Protein AF-A0A662PGG7-F1 (afdb_monomer_lite)

Foldseek 3Di:
DDDDDDDDDDDDDDDDDDDDDDDPPPPVVVVPPDDPDPDDPPPPDPDPPCPVVVVVVCVVVDVDPPDDDDDDDDDAAADQDFAALCQLVLLVLQLVVCVVVVPQEEEEEAFQLPSLVVNLVSNPNHAYEYEWEAFQDWDADAPVGIDGTQNNDPVSVVVSVVRHHYQYYHFLLCPPVVVPPDDDPSNVVCVVLCQVANFSSVQLRRLQSCVQVVVDPQQRWYKYFGGDPYHTFWIFTKRHDHSVCQPPPSHIDGPGTRYHHPGRPDGPDDPDDDPPD

Secondary structure (DSSP, 8-state):
----------------------SSSSSTTTSSSS--S--------S-TTSHHHHHHHHHHHTT-------------EEESS-SGGGHHHHHHHHHHHHHHHT--EEEEE-SSSHHHHHHHHHTTTSEEEEEEEPTT-EE-S-TT--EE-S---HHHHHHHHTTSEEEEE--TTTGGGTT--S--HHHHHHHHHHTT-HHHHHHHHHHHHHHHTTSS-TT-EEEEEE-SSSS--EEEEEE---GGGTTSTT--EEEEEEEEES-TT--S---------

Structure (mmCIF, N/CA/C/O backbone):
data_AF-A0A662PGG7-F1
#
_entry.id   AF-A0A662PGG7-F1
#
loop_
_atom_site.group_PDB
_atom_site.id
_atom_site.type_symbol
_atom_site.label_atom_id
_atom_site.label_alt_id
_atom_site.label_comp_id
_atom_site.label_asym_id
_atom_site.label_entity_id
_atom_site.label_seq_id
_atom_site.pdbx_PDB_ins_code
_atom_site.Cartn_x
_atom_site.Cartn_y
_atom_site.Cartn_z
_atom_site.occupancy
_atom_site.B_iso_or_equiv
_atom_site.auth_seq_id
_atom_site.auth_comp_id
_atom_site.auth_asym_id
_atom_site.auth_atom_id
_atom_site.pdbx_PDB_model_num
ATOM 1 N N . MET A 1 1 ? 11.312 -27.065 75.050 1.00 36.03 1 MET A N 1
ATOM 2 C CA . MET A 1 1 ? 11.110 -25.700 75.581 1.00 36.03 1 MET A CA 1
ATOM 3 C C . MET A 1 1 ? 9.884 -25.098 74.899 1.00 36.03 1 MET A C 1
ATOM 5 O O . MET A 1 1 ? 9.852 -25.142 73.680 1.00 36.03 1 MET A O 1
ATOM 9 N N . SER A 1 2 ? 8.884 -24.693 75.709 1.00 30.97 2 SER A N 1
ATOM 10 C CA . SER A 1 2 ? 7.732 -23.775 75.456 1.00 30.97 2 SER A CA 1
ATOM 11 C C . SER A 1 2 ? 7.083 -23.779 74.053 1.00 30.97 2 SER A C 1
ATOM 13 O O . SER A 1 2 ? 7.717 -23.350 73.102 1.00 30.97 2 SER A O 1
ATOM 15 N N . LYS A 1 3 ? 5.849 -24.242 73.782 1.00 24.52 3 LYS A N 1
ATOM 16 C CA . LYS A 1 3 ? 4.533 -24.178 74.469 1.00 24.52 3 LYS A CA 1
ATOM 17 C C . LYS A 1 3 ? 3.939 -22.751 74.577 1.00 24.52 3 LYS A C 1
ATOM 19 O O . LYS A 1 3 ? 4.585 -21.901 75.176 1.00 24.52 3 LYS A O 1
ATOM 24 N N . ILE A 1 4 ? 2.657 -22.635 74.156 1.00 25.64 4 ILE A N 1
ATOM 25 C CA . ILE A 1 4 ? 1.594 -21.674 74.587 1.00 25.64 4 ILE A CA 1
ATOM 26 C C . ILE A 1 4 ? 1.634 -20.309 73.861 1.00 25.64 4 ILE A C 1
ATOM 28 O O . ILE A 1 4 ? 2.712 -19.759 73.715 1.00 25.64 4 ILE A O 1
ATOM 32 N N . ALA A 1 5 ? 0.567 -19.632 73.405 1.00 27.91 5 ALA A N 1
ATOM 33 C CA . ALA A 1 5 ? -0.899 -19.767 73.217 1.00 27.91 5 ALA A CA 1
ATOM 34 C C . ALA A 1 5 ? -1.302 -18.533 72.347 1.00 27.91 5 ALA A C 1
ATOM 36 O O . ALA A 1 5 ? -0.539 -17.576 72.292 1.00 27.91 5 ALA A O 1
ATOM 37 N N . GLY A 1 6 ? -2.390 -18.438 71.575 1.00 24.31 6 GLY A N 1
ATOM 38 C CA . GLY A 1 6 ? -3.780 -18.835 71.801 1.00 24.31 6 GLY A CA 1
ATOM 39 C C . GLY A 1 6 ? -4.602 -17.622 72.273 1.00 24.31 6 GLY A C 1
ATOM 40 O O . GLY A 1 6 ? -4.310 -17.129 73.350 1.00 24.31 6 GLY A O 1
ATOM 41 N N . LEU A 1 7 ? -5.585 -17.165 71.472 1.00 27.11 7 LEU A N 1
ATOM 42 C CA . LEU A 1 7 ? -6.886 -16.536 71.833 1.00 27.11 7 LEU A CA 1
ATOM 43 C C . LEU A 1 7 ? -7.486 -15.866 70.560 1.00 27.11 7 LEU A C 1
ATOM 45 O O . LEU A 1 7 ? -6.860 -14.973 70.007 1.00 27.11 7 LEU A O 1
ATOM 49 N N . SER A 1 8 ? -8.544 -16.365 69.887 1.00 24.97 8 SER A N 1
ATOM 50 C CA . SER A 1 8 ? -9.987 -16.408 70.255 1.00 24.97 8 SER A CA 1
ATOM 51 C C . SER A 1 8 ? -10.552 -15.009 70.568 1.00 24.97 8 SER A C 1
ATOM 53 O O . SER A 1 8 ? -9.940 -14.299 71.345 1.00 24.97 8 SER A O 1
ATOM 55 N N . ALA A 1 9 ? -11.728 -14.541 70.137 1.00 27.27 9 ALA A N 1
ATOM 56 C CA . ALA A 1 9 ? -12.813 -15.021 69.283 1.00 27.27 9 ALA A CA 1
ATOM 57 C C . ALA A 1 9 ? -13.855 -13.873 69.160 1.00 27.27 9 ALA A C 1
ATOM 59 O O . ALA A 1 9 ? -13.964 -13.053 70.062 1.00 27.27 9 ALA A O 1
ATOM 60 N N . ARG A 1 10 ? -14.670 -13.904 68.093 1.00 25.44 10 ARG A N 1
ATOM 61 C CA . ARG A 1 10 ? -16.108 -13.529 68.020 1.00 25.44 10 ARG A CA 1
ATOM 62 C C . ARG A 1 10 ? -16.603 -12.144 68.491 1.00 25.44 10 ARG A C 1
ATOM 64 O O . ARG A 1 10 ? -16.701 -11.857 69.675 1.00 25.44 10 ARG A O 1
ATOM 71 N N . SER A 1 11 ? -17.195 -11.417 67.544 1.00 27.36 11 SER A N 1
ATOM 72 C CA . SER A 1 11 ? -18.588 -10.896 67.518 1.00 27.36 11 SER A CA 1
ATOM 73 C C . SER A 1 11 ? -18.696 -10.024 66.248 1.00 27.36 11 SER A C 1
ATOM 75 O O . SER A 1 11 ? -17.726 -9.390 65.869 1.00 27.36 11 SER A O 1
ATOM 77 N N . GLY A 1 12 ? -19.733 -10.000 65.416 1.00 24.11 12 GLY A N 1
ATOM 78 C CA . GLY A 1 12 ? -21.147 -10.240 65.642 1.00 24.11 12 GLY A CA 1
ATOM 79 C C . GLY A 1 12 ? -21.925 -8.932 65.423 1.00 24.11 12 GLY A C 1
ATOM 80 O O . GLY A 1 12 ? -22.198 -8.243 66.390 1.00 24.11 12 GLY A O 1
ATOM 81 N N . ILE A 1 13 ? -22.350 -8.686 64.170 1.00 24.30 13 ILE A N 1
ATOM 82 C CA . ILE A 1 13 ? -23.500 -7.849 63.738 1.00 24.30 13 ILE A CA 1
ATOM 83 C C . ILE A 1 13 ? -23.338 -6.300 63.759 1.00 24.30 13 ILE A C 1
ATOM 85 O O . ILE A 1 13 ? -23.379 -5.678 64.812 1.00 24.30 13 ILE A O 1
ATOM 89 N N . LYS A 1 14 ? -23.320 -5.655 62.574 1.00 23.08 14 LYS A N 1
ATOM 90 C CA . LYS A 1 14 ? -24.424 -4.826 62.010 1.00 23.08 14 LYS A CA 1
ATOM 91 C C . LYS A 1 14 ? -23.996 -4.092 60.731 1.00 23.08 14 LYS A C 1
ATOM 93 O O . LYS A 1 14 ? -23.044 -3.324 60.704 1.00 23.08 14 LYS A O 1
ATOM 98 N N . THR A 1 15 ? -24.773 -4.325 59.680 1.00 27.78 15 THR A N 1
ATOM 99 C CA . THR A 1 15 ? -24.887 -3.514 58.466 1.00 27.78 15 THR A CA 1
ATOM 100 C C . THR A 1 15 ? -25.169 -2.047 58.795 1.00 27.78 15 THR A C 1
ATOM 102 O O . THR A 1 15 ? -26.098 -1.755 59.548 1.00 27.78 15 THR A O 1
ATOM 105 N N . GLY A 1 16 ? -24.422 -1.142 58.163 1.00 23.05 16 GLY A N 1
ATOM 106 C CA . GLY A 1 16 ? -24.703 0.289 58.107 1.00 23.05 16 GLY A CA 1
ATOM 107 C C . GLY A 1 16 ? -24.315 0.825 56.733 1.00 23.05 16 GLY A C 1
ATOM 108 O O . GLY A 1 16 ? -23.137 1.005 56.444 1.00 23.05 16 GLY A O 1
ATOM 109 N N . LEU A 1 17 ? -25.315 1.022 55.875 1.00 28.56 17 LEU A N 1
ATOM 110 C CA . LEU A 1 17 ? -25.206 1.767 54.624 1.00 28.56 17 LEU A CA 1
ATOM 111 C C . LEU A 1 17 ? -24.863 3.225 54.961 1.00 28.56 17 LEU A C 1
ATOM 113 O O . LEU A 1 17 ? -25.731 3.927 55.469 1.00 28.56 17 LEU A O 1
ATOM 117 N N . ILE A 1 18 ? -23.643 3.688 54.667 1.00 22.92 18 ILE A N 1
ATOM 118 C CA . ILE A 1 18 ? -23.329 5.122 54.562 1.00 22.92 18 ILE A CA 1
ATOM 119 C C . ILE A 1 18 ? -22.321 5.329 53.417 1.00 22.92 18 ILE A C 1
ATOM 121 O O . ILE A 1 18 ? -21.148 5.003 53.532 1.00 22.92 18 ILE A O 1
ATOM 125 N N . GLN A 1 19 ? -22.863 5.811 52.297 1.00 25.02 19 GLN A N 1
ATOM 126 C CA . GLN A 1 19 ? -22.310 6.750 51.310 1.00 25.02 19 GLN A CA 1
ATOM 127 C C . GLN A 1 19 ? -20.796 6.763 50.981 1.00 25.02 19 GLN A C 1
ATOM 129 O O . GLN A 1 19 ? -19.960 7.142 51.791 1.00 25.02 19 GLN A O 1
ATOM 134 N N . ASN A 1 20 ? -20.544 6.599 49.673 1.00 27.38 20 ASN A N 1
ATOM 135 C CA . ASN A 1 20 ? -19.490 7.225 48.858 1.00 27.38 20 ASN A CA 1
ATOM 136 C C . ASN A 1 20 ? -18.023 6.749 48.982 1.00 27.38 20 ASN A C 1
ATOM 138 O O . ASN A 1 20 ? -17.444 6.632 50.053 1.00 27.38 20 ASN A O 1
ATOM 142 N N . ASN A 1 21 ? -17.400 6.626 47.800 1.00 29.56 21 ASN A N 1
ATOM 143 C CA . ASN A 1 21 ? -15.953 6.640 47.521 1.00 29.56 21 ASN A CA 1
ATOM 144 C C . ASN A 1 21 ? -15.128 5.352 47.701 1.00 29.56 21 ASN A C 1
ATOM 146 O O . ASN A 1 21 ? -14.114 5.342 48.393 1.00 29.56 21 ASN A O 1
ATOM 150 N N . PHE A 1 22 ? -15.447 4.312 46.923 1.00 26.70 22 PHE A N 1
ATOM 151 C CA . PHE A 1 22 ? -14.527 3.193 46.653 1.00 26.70 22 PHE A CA 1
ATOM 152 C C . PHE A 1 22 ? -14.300 2.984 45.145 1.00 26.70 22 PHE A C 1
ATOM 154 O O . PHE A 1 22 ? -14.737 1.996 44.570 1.00 26.70 22 PHE A O 1
ATOM 161 N N . VAL A 1 23 ? -13.610 3.925 44.484 1.00 29.91 23 VAL A N 1
ATOM 162 C CA . VAL A 1 23 ? -13.025 3.700 43.135 1.00 29.91 23 VAL A CA 1
ATOM 163 C C . VAL A 1 23 ? -11.589 4.253 42.999 1.00 29.91 23 VAL A C 1
ATOM 165 O O . VAL A 1 23 ? -10.862 3.868 42.091 1.00 29.91 23 VAL A O 1
ATOM 168 N N . PHE A 1 24 ? -11.085 5.075 43.925 1.00 30.89 24 PHE A N 1
ATOM 169 C CA . PHE A 1 24 ? -9.928 5.940 43.631 1.00 30.89 24 PHE A CA 1
ATOM 170 C C . PHE A 1 24 ? -8.543 5.508 44.156 1.00 30.89 24 PHE A C 1
ATOM 172 O O . PHE A 1 24 ? -7.654 6.345 44.283 1.00 30.89 24 PHE A O 1
ATOM 179 N N . LEU A 1 25 ? -8.308 4.222 44.448 1.00 26.67 25 LEU A N 1
ATOM 180 C CA . LEU A 1 25 ? -7.036 3.787 45.063 1.00 26.67 25 LEU A CA 1
ATOM 181 C C . LEU A 1 25 ? -6.299 2.630 44.372 1.00 26.67 25 LEU A C 1
ATOM 183 O O . LEU A 1 25 ? -5.485 1.960 45.003 1.00 26.67 25 LEU A O 1
ATOM 187 N N . ARG A 1 26 ? -6.520 2.407 43.068 1.00 26.08 26 ARG A N 1
ATOM 188 C CA . ARG A 1 26 ? -5.755 1.397 42.303 1.00 26.08 26 ARG A CA 1
ATOM 189 C C . ARG A 1 26 ? -4.736 1.954 41.303 1.00 26.08 26 ARG A C 1
ATOM 191 O O . ARG A 1 26 ? -3.910 1.193 40.819 1.00 26.08 26 ARG A O 1
ATOM 198 N N . ILE A 1 27 ? -4.739 3.263 41.045 1.00 34.41 27 ILE A N 1
ATOM 199 C CA . ILE A 1 27 ? -3.792 3.908 40.113 1.00 34.41 27 ILE A CA 1
ATOM 200 C C . ILE A 1 27 ? -2.484 4.312 40.818 1.00 34.41 27 ILE A C 1
ATOM 202 O O . ILE A 1 27 ? -1.419 4.284 40.211 1.00 34.41 27 ILE A O 1
ATOM 206 N N . TYR A 1 28 ? -2.528 4.610 42.121 1.00 33.78 28 TYR A N 1
ATOM 207 C CA . TYR A 1 28 ? -1.381 5.201 42.823 1.00 33.78 28 TYR A CA 1
ATOM 208 C C . TYR A 1 28 ? -0.201 4.242 43.063 1.00 33.78 28 TYR A C 1
ATOM 210 O O . TYR A 1 28 ? 0.940 4.691 43.071 1.00 33.78 28 TYR A O 1
ATOM 218 N N . ASN A 1 29 ? -0.444 2.935 43.212 1.00 26.78 29 ASN A N 1
ATOM 219 C CA . ASN A 1 29 ? 0.632 1.972 43.495 1.00 26.78 29 ASN A CA 1
ATOM 220 C C . ASN A 1 29 ? 1.326 1.405 42.248 1.00 26.78 29 ASN A C 1
ATOM 222 O O . ASN A 1 29 ? 2.430 0.892 42.371 1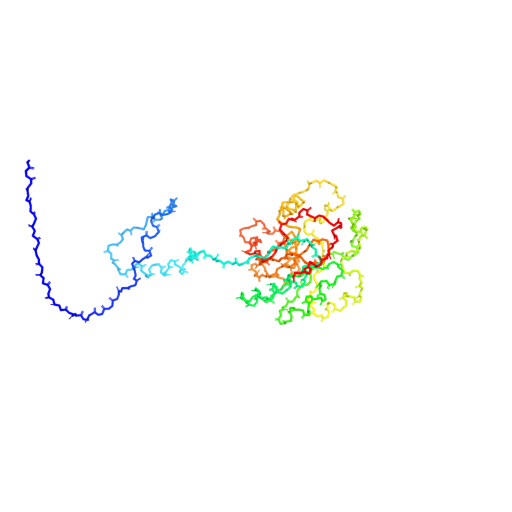.00 26.78 29 ASN A O 1
ATOM 226 N N . ILE A 1 30 ? 0.743 1.522 41.050 1.00 33.81 30 ILE A N 1
ATOM 227 C CA . ILE A 1 30 ? 1.371 0.977 39.829 1.00 33.81 30 ILE A CA 1
ATOM 228 C C . ILE A 1 30 ? 2.453 1.927 39.283 1.00 33.81 30 ILE A C 1
ATOM 230 O O . ILE A 1 30 ? 3.412 1.483 38.657 1.00 33.81 30 ILE A O 1
ATOM 234 N N . CYS A 1 31 ? 2.362 3.232 39.561 1.00 32.59 31 CYS A N 1
ATOM 235 C CA . CYS A 1 31 ? 3.321 4.212 39.041 1.00 32.59 31 CYS A CA 1
ATOM 236 C C . CYS A 1 31 ? 4.691 4.212 39.739 1.00 32.59 31 CYS A C 1
ATOM 238 O O . CYS A 1 31 ? 5.636 4.751 39.169 1.00 32.59 31 CYS A O 1
ATOM 240 N N . LEU A 1 32 ? 4.826 3.638 40.939 1.00 34.75 32 LEU A N 1
ATOM 241 C CA . LEU A 1 32 ? 6.079 3.707 41.706 1.00 34.75 32 LEU A CA 1
ATOM 242 C C . LEU A 1 32 ? 7.018 2.509 41.496 1.00 34.75 32 LEU A C 1
ATOM 244 O O . LEU A 1 32 ? 8.209 2.650 41.752 1.00 34.75 32 LEU A O 1
ATOM 248 N N . GLU A 1 33 ? 6.535 1.366 41.000 1.00 33.28 33 GLU A N 1
ATOM 249 C CA . GLU A 1 33 ? 7.363 0.149 40.903 1.00 33.28 33 GLU A CA 1
ATOM 250 C C . GLU A 1 33 ? 8.112 -0.034 39.569 1.00 33.28 33 GLU A C 1
ATOM 252 O O . GLU A 1 33 ? 9.000 -0.880 39.505 1.00 33.28 33 GLU A O 1
ATOM 257 N N . LEU A 1 34 ? 7.823 0.738 38.508 1.00 30.50 34 LEU A N 1
ATOM 258 C CA . LEU A 1 34 ? 8.297 0.390 37.151 1.00 30.50 34 LEU A CA 1
ATOM 259 C C . LEU A 1 34 ? 9.138 1.433 36.392 1.00 30.50 34 LEU A C 1
ATOM 261 O O . LEU A 1 34 ? 9.523 1.154 35.260 1.00 30.50 34 LEU A O 1
ATOM 265 N N . PHE A 1 35 ? 9.495 2.591 36.962 1.00 33.25 35 PHE A N 1
ATOM 266 C CA . PHE A 1 35 ? 10.295 3.586 36.221 1.00 33.25 35 PHE A CA 1
ATOM 267 C C . PHE A 1 35 ? 11.331 4.337 37.079 1.00 33.25 35 PHE A C 1
ATOM 269 O O . PHE A 1 35 ? 10.945 5.062 37.995 1.00 33.25 35 PHE A O 1
ATOM 276 N N . PRO A 1 36 ? 12.637 4.304 36.733 1.00 29.14 36 PRO A N 1
ATOM 277 C CA . PRO A 1 36 ? 13.612 5.275 37.205 1.00 29.14 36 PRO A CA 1
ATOM 278 C C . PRO A 1 36 ? 13.642 6.453 36.220 1.00 29.14 36 PRO A C 1
ATOM 280 O O . PRO A 1 36 ? 14.605 6.644 35.484 1.00 29.14 36 PRO A O 1
ATOM 283 N N . VAL A 1 37 ? 12.572 7.245 36.147 1.00 30.75 37 VAL A N 1
ATOM 284 C CA . VAL A 1 37 ? 12.574 8.488 35.357 1.00 30.75 37 VAL A CA 1
ATOM 285 C C . VAL A 1 37 ? 12.297 9.629 36.311 1.00 30.75 37 VAL A C 1
ATOM 287 O O . VAL A 1 37 ? 11.248 9.631 36.937 1.00 30.75 37 VAL A O 1
ATOM 290 N N . ARG A 1 38 ? 13.265 10.551 36.440 1.00 32.47 38 ARG A N 1
ATOM 291 C CA . ARG A 1 38 ? 13.268 11.770 37.275 1.00 32.47 38 ARG A CA 1
ATOM 292 C C . ARG A 1 38 ? 11.855 12.308 37.545 1.00 32.47 38 ARG A C 1
ATOM 294 O O . ARG A 1 38 ? 11.348 13.158 36.816 1.00 32.47 38 ARG A O 1
ATOM 301 N N . ILE A 1 39 ? 11.239 11.808 38.614 1.00 34.84 39 ILE A N 1
ATOM 302 C CA . ILE A 1 39 ? 9.943 12.268 39.089 1.00 34.84 39 ILE A CA 1
ATOM 303 C C . ILE A 1 39 ? 10.185 13.640 39.703 1.00 34.84 39 ILE A C 1
ATOM 305 O O . ILE A 1 39 ? 10.969 13.798 40.639 1.00 34.84 39 ILE A O 1
ATOM 309 N N . ILE A 1 40 ? 9.527 14.634 39.111 1.00 31.81 40 ILE A N 1
ATOM 310 C CA . ILE A 1 40 ? 9.271 15.949 39.689 1.00 31.81 40 ILE A CA 1
ATOM 311 C C . ILE A 1 40 ? 9.017 15.747 41.183 1.00 31.81 40 ILE A C 1
ATOM 313 O O . ILE A 1 40 ? 8.082 15.040 41.546 1.00 31.81 40 ILE A O 1
ATOM 317 N N . GLN A 1 41 ? 9.847 16.337 42.046 1.00 26.08 41 GLN A N 1
ATOM 318 C CA . GLN A 1 41 ? 9.542 16.455 43.469 1.00 26.08 41 GLN A CA 1
ATOM 319 C C . GLN A 1 41 ? 8.204 17.193 43.588 1.00 26.08 41 GLN A C 1
ATOM 321 O O . GLN A 1 41 ? 8.149 18.423 43.607 1.00 26.08 41 GLN A O 1
ATOM 326 N N . ILE A 1 42 ? 7.102 16.448 43.629 1.00 36.12 42 ILE A N 1
ATOM 327 C CA . ILE A 1 42 ? 5.816 16.980 44.044 1.00 36.12 42 ILE A CA 1
ATOM 328 C C . ILE A 1 42 ? 6.006 17.235 45.535 1.00 36.12 42 ILE A C 1
ATOM 330 O O . ILE A 1 42 ? 6.026 16.304 46.340 1.00 36.12 42 ILE A O 1
ATOM 334 N N . LYS A 1 43 ? 6.264 18.501 45.891 1.00 28.83 43 LYS A N 1
ATOM 335 C CA . LYS A 1 43 ? 6.244 18.973 47.277 1.00 28.83 43 LYS A CA 1
ATOM 336 C C . LYS A 1 43 ? 4.978 18.410 47.919 1.00 28.83 43 LYS A C 1
ATOM 338 O O . LYS A 1 43 ? 3.879 18.724 47.473 1.00 28.83 43 LYS A O 1
ATOM 343 N N . PHE A 1 44 ? 5.138 17.569 48.937 1.00 29.78 44 PHE A N 1
ATOM 344 C CA . PHE A 1 44 ? 4.024 17.077 49.739 1.00 29.78 44 PHE A CA 1
ATOM 345 C C . PHE A 1 44 ? 3.313 18.279 50.370 1.00 29.78 44 PHE A C 1
ATOM 347 O O . PHE A 1 44 ? 3.771 18.829 51.372 1.00 29.78 44 PHE A O 1
ATOM 354 N N . PHE A 1 45 ? 2.201 18.708 49.776 1.00 34.72 45 PHE A N 1
ATOM 355 C CA . PHE A 1 45 ? 1.297 19.662 50.398 1.00 34.72 45 PHE A CA 1
ATOM 356 C C . PHE A 1 45 ? 0.332 18.902 51.302 1.00 34.72 45 PHE A C 1
ATOM 358 O O . PHE A 1 45 ? -0.315 17.935 50.909 1.00 34.72 45 PHE A O 1
ATOM 365 N N . ARG A 1 46 ? 0.264 19.338 52.559 1.00 31.45 46 ARG A N 1
ATOM 366 C CA . ARG A 1 46 ? -0.435 18.666 53.661 1.00 31.45 46 ARG A CA 1
ATOM 367 C C . ARG A 1 46 ? -1.963 18.837 53.636 1.00 31.45 46 ARG A C 1
ATOM 369 O O . ARG A 1 46 ? -2.600 18.610 54.657 1.00 31.45 46 ARG A O 1
ATOM 376 N N . HIS A 1 47 ? -2.557 19.205 52.500 1.00 36.06 47 HIS A N 1
ATOM 377 C CA . HIS A 1 47 ? -4.005 19.359 52.356 1.00 36.06 47 HIS A CA 1
ATOM 378 C C . HIS A 1 47 ? -4.541 18.511 51.199 1.00 36.06 47 HIS A C 1
ATOM 380 O O . HIS A 1 47 ? -4.189 18.692 50.038 1.00 36.06 47 HIS A O 1
ATOM 386 N N . LYS A 1 48 ? -5.407 17.564 51.570 1.00 41.44 48 LYS A N 1
ATOM 387 C CA . LYS A 1 48 ? -5.964 16.470 50.761 1.00 41.44 48 LYS A CA 1
ATOM 388 C C . LYS A 1 48 ? -6.886 16.921 49.616 1.00 41.44 48 LYS A C 1
ATOM 390 O O . LYS A 1 48 ? -7.274 16.092 48.805 1.00 41.44 48 LYS A O 1
ATOM 395 N N . GLU A 1 49 ? -7.246 18.200 49.556 1.00 44.25 49 GLU A N 1
ATOM 396 C CA . GLU A 1 49 ? -8.363 18.689 48.737 1.00 44.25 49 GLU A CA 1
ATOM 397 C C . GLU A 1 49 ? -7.955 19.254 47.367 1.00 44.25 49 GLU A C 1
ATOM 399 O O . GLU A 1 49 ? -8.825 19.499 46.545 1.00 44.25 49 GLU A O 1
ATOM 404 N N . ASN A 1 50 ? -6.657 19.408 47.068 1.00 46.72 50 ASN A N 1
ATOM 405 C CA . ASN A 1 50 ? -6.220 20.162 45.877 1.00 46.72 50 ASN A CA 1
ATOM 406 C C . ASN A 1 50 ? -5.509 19.334 44.786 1.00 46.72 50 ASN A C 1
ATOM 408 O O . ASN A 1 50 ? -5.197 19.854 43.718 1.00 46.72 50 ASN A O 1
ATOM 412 N N . ILE A 1 51 ? -5.257 18.041 45.023 1.00 51.94 51 ILE A N 1
ATOM 413 C CA . ILE A 1 51 ? -4.475 17.202 44.092 1.00 51.94 51 ILE A CA 1
ATOM 414 C C . ILE A 1 51 ? -5.242 16.956 42.790 1.00 51.94 51 ILE A C 1
ATOM 416 O O . ILE A 1 51 ? -4.658 17.024 41.715 1.00 51.94 51 ILE A O 1
ATOM 420 N N . GLU A 1 52 ? -6.547 16.689 42.859 1.00 47.84 52 GLU A N 1
ATOM 421 C CA . GLU A 1 52 ? -7.346 16.359 41.673 1.00 47.84 52 GLU A CA 1
ATOM 422 C C . GLU A 1 52 ? -7.526 17.569 40.742 1.00 47.84 52 GLU A C 1
ATOM 424 O O . GLU A 1 52 ? -7.496 17.440 39.518 1.00 47.84 52 GLU A O 1
ATOM 429 N N . GLU A 1 53 ? -7.662 18.761 41.321 1.00 52.00 53 GLU A N 1
ATOM 430 C CA . GLU A 1 53 ? -7.844 20.011 40.587 1.00 52.00 53 GLU A CA 1
ATOM 431 C C . GLU A 1 53 ? -6.521 20.529 40.004 1.00 52.00 53 GLU A C 1
ATOM 433 O O . GLU A 1 53 ? -6.494 21.003 38.865 1.00 52.00 53 GLU A O 1
ATOM 438 N N . GLU A 1 54 ? -5.397 20.360 40.714 1.00 52.50 54 GLU A N 1
ATOM 439 C CA . GLU A 1 54 ? -4.059 20.582 40.153 1.00 52.50 54 GLU A CA 1
ATOM 440 C C . GLU A 1 54 ? -3.696 19.559 39.077 1.00 52.50 54 GLU A C 1
ATOM 442 O O . GLU A 1 54 ? -3.122 19.950 38.064 1.00 52.50 54 GLU A O 1
ATOM 447 N N . PHE A 1 55 ? -4.062 18.282 39.230 1.00 54.38 55 PHE A N 1
ATOM 448 C CA . PHE A 1 55 ? -3.822 17.256 38.211 1.00 54.38 55 PHE A CA 1
ATOM 449 C C . PHE A 1 55 ? -4.640 17.537 36.947 1.00 54.38 55 PHE A C 1
ATOM 451 O O . PHE A 1 55 ? -4.091 17.513 35.848 1.00 54.38 55 PHE A O 1
ATOM 458 N N . LYS A 1 56 ? -5.920 17.920 37.088 1.00 51.91 56 LYS A N 1
ATOM 459 C CA . LYS A 1 56 ? -6.751 18.410 35.973 1.00 51.91 56 LYS A CA 1
ATOM 460 C C . LYS A 1 56 ? -6.133 19.643 35.320 1.00 51.91 56 LYS A C 1
ATOM 462 O O . LYS A 1 56 ? -6.043 19.682 34.099 1.00 51.91 56 LYS A O 1
ATOM 467 N N . LYS A 1 57 ? -5.634 20.609 36.101 1.00 51.41 57 LYS A N 1
ATOM 468 C CA . LYS A 1 57 ? -4.903 21.778 35.578 1.00 51.41 57 LYS A CA 1
ATOM 469 C C . LYS A 1 57 ? -3.594 21.395 34.892 1.00 51.41 57 LYS A C 1
ATOM 471 O O . LYS A 1 57 ? -3.259 22.041 33.912 1.00 51.41 57 LYS A O 1
ATOM 476 N N . LEU A 1 58 ? -2.864 20.381 35.357 1.00 50.03 58 LEU A N 1
ATOM 477 C CA . LEU A 1 58 ? -1.622 19.901 34.739 1.00 50.03 58 LEU A CA 1
ATOM 478 C C . LEU A 1 58 ? -1.886 19.183 33.416 1.00 50.03 58 LEU A C 1
ATOM 480 O O . LEU A 1 58 ? -1.171 19.450 32.459 1.00 50.03 58 LEU A O 1
ATOM 484 N N . VAL A 1 59 ? -2.927 18.349 33.355 1.00 50.34 59 VAL A N 1
ATOM 485 C CA . VAL A 1 59 ? -3.413 17.698 32.126 1.00 50.34 59 VAL A CA 1
ATOM 486 C C . VAL A 1 59 ? -3.973 18.727 31.131 1.00 50.34 59 VAL A C 1
ATOM 488 O O . VAL A 1 59 ? -3.831 18.547 29.927 1.00 50.34 59 VAL A O 1
ATOM 491 N N . PHE A 1 60 ? -4.568 19.828 31.612 1.00 47.62 60 PHE A N 1
ATOM 492 C CA . PHE A 1 60 ? -5.069 20.915 30.757 1.00 47.62 60 PHE A CA 1
ATOM 493 C C . PHE A 1 60 ? -3.994 21.927 30.324 1.00 47.62 60 PHE A C 1
ATOM 495 O O . PHE A 1 60 ? -4.065 22.443 29.214 1.00 47.62 60 PHE A O 1
ATOM 502 N N . LYS A 1 61 ? -3.016 22.263 31.183 1.00 43.97 61 LYS A N 1
ATOM 503 C CA . LYS A 1 61 ? -1.963 23.267 30.901 1.00 43.97 61 LYS A CA 1
ATOM 504 C C . LYS A 1 61 ? -0.720 22.689 30.234 1.00 43.97 61 LYS A C 1
ATOM 506 O O . LYS A 1 61 ? 0.044 23.441 29.637 1.00 43.97 61 LYS A O 1
ATOM 511 N N . LYS A 1 62 ? -0.486 21.385 30.352 1.00 41.88 62 LYS A N 1
ATOM 512 C CA . LYS A 1 62 ? 0.501 20.646 29.570 1.00 41.88 62 LYS A CA 1
ATOM 513 C C . LYS A 1 62 ? -0.228 19.479 28.945 1.00 41.88 62 LYS A C 1
ATOM 515 O O . LYS A 1 62 ? -0.953 18.778 29.632 1.00 41.88 62 LYS A O 1
ATOM 520 N N . GLN A 1 63 ? -0.008 19.294 27.656 1.00 37.69 63 GLN A N 1
ATOM 521 C CA . GLN A 1 63 ? -0.566 18.251 26.804 1.00 37.69 63 GLN A CA 1
ATOM 522 C C . GLN A 1 63 ? -0.099 16.860 27.269 1.00 37.69 63 GLN A C 1
ATOM 524 O O . GLN A 1 63 ? 0.733 16.207 26.649 1.00 37.69 63 GLN A O 1
ATOM 529 N N . LEU A 1 64 ? -0.559 16.441 28.446 1.00 37.00 64 LEU A N 1
ATOM 530 C CA . LEU A 1 64 ? -0.191 15.197 29.096 1.00 37.00 64 LEU A CA 1
ATOM 531 C C . LEU A 1 64 ? -1.091 14.119 28.503 1.00 37.00 64 LEU A C 1
ATOM 533 O O . LEU A 1 64 ? -2.215 13.893 28.948 1.00 37.00 64 LEU A O 1
ATOM 537 N N . VAL A 1 65 ? -0.603 13.484 27.440 1.00 39.88 65 VAL A N 1
ATOM 538 C CA . VAL A 1 65 ? -1.245 12.309 26.855 1.00 39.88 65 VAL A CA 1
ATOM 539 C C . VAL A 1 65 ? -1.082 11.160 27.847 1.00 39.88 65 VAL A C 1
ATOM 541 O O . VAL A 1 65 ? -0.015 10.558 27.959 1.00 39.88 65 VAL A O 1
ATOM 544 N N . ILE A 1 66 ? -2.141 10.857 28.596 1.00 43.62 66 ILE A N 1
ATOM 545 C CA . ILE A 1 66 ? -2.212 9.644 29.411 1.00 43.62 66 ILE A CA 1
ATOM 546 C C . ILE A 1 66 ? -2.382 8.469 28.438 1.00 43.62 66 ILE A C 1
ATOM 548 O O . ILE A 1 66 ? -3.497 8.106 28.072 1.00 43.62 66 ILE A O 1
ATOM 552 N N . LYS A 1 67 ? -1.270 7.882 27.978 1.00 42.84 67 LYS A N 1
ATOM 553 C CA . LYS A 1 67 ? -1.298 6.574 27.312 1.00 42.84 67 LYS A CA 1
ATOM 554 C C . LYS A 1 67 ? -1.563 5.518 28.382 1.00 42.84 67 LYS A C 1
ATOM 556 O O . LYS A 1 67 ? -0.683 5.200 29.179 1.00 42.84 67 LYS A O 1
ATOM 561 N N . CYS A 1 68 ? -2.779 4.981 28.414 1.00 44.28 68 CYS A N 1
ATOM 562 C CA . CYS A 1 68 ? -3.064 3.779 29.189 1.00 44.28 68 CYS A CA 1
ATOM 563 C C . CYS A 1 68 ? -2.171 2.647 28.667 1.00 44.28 68 CYS A C 1
ATOM 565 O O . CYS A 1 68 ? -2.244 2.286 27.493 1.00 44.28 68 CYS A O 1
ATOM 567 N N . LEU A 1 69 ? -1.311 2.106 29.531 1.00 50.66 69 LEU A N 1
ATOM 568 C CA . LEU A 1 69 ? -0.506 0.930 29.221 1.00 50.66 69 LEU A CA 1
ATOM 569 C C . LEU A 1 69 ? -1.459 -0.256 29.027 1.00 50.66 69 LEU A C 1
ATOM 571 O O . LEU A 1 69 ? -2.060 -0.739 29.985 1.00 50.66 69 LEU A O 1
ATOM 575 N N . GLY A 1 70 ? -1.632 -0.688 27.781 1.00 68.88 70 GLY A N 1
ATOM 576 C CA . GLY A 1 70 ? -2.492 -1.806 27.412 1.00 68.88 70 GLY A CA 1
ATOM 577 C C . GLY A 1 70 ? -1.840 -2.652 26.327 1.00 68.88 70 GLY A C 1
ATOM 578 O O . GLY A 1 70 ? -1.175 -2.125 25.438 1.00 68.88 70 GLY A O 1
ATOM 579 N N . VAL A 1 71 ? -2.026 -3.968 26.405 1.00 77.88 71 VAL A N 1
ATOM 580 C CA . VAL A 1 71 ? -1.620 -4.909 25.355 1.00 77.88 71 VAL A CA 1
ATOM 581 C C . VAL A 1 71 ? -2.843 -5.201 24.496 1.00 77.88 71 VAL A C 1
ATOM 583 O O . VAL A 1 71 ? -3.890 -5.577 25.022 1.00 77.88 71 VAL A O 1
ATOM 586 N N . GLN A 1 72 ? -2.716 -5.035 23.182 1.00 85.56 72 GLN A N 1
ATOM 587 C CA . GLN A 1 72 ? -3.768 -5.378 22.229 1.00 85.56 72 GLN A CA 1
ATOM 588 C C . GLN A 1 72 ? -3.428 -6.696 21.531 1.00 85.56 72 GLN A C 1
ATOM 590 O O . GLN A 1 72 ? -2.278 -6.937 21.168 1.00 85.56 72 GLN A O 1
ATOM 595 N N . LYS A 1 73 ? -4.433 -7.555 21.334 1.00 90.75 73 LYS A N 1
ATOM 596 C CA . LYS A 1 73 ? -4.311 -8.783 20.541 1.00 90.75 73 LYS A CA 1
ATOM 597 C C . LYS A 1 73 ? -4.991 -8.567 19.193 1.00 90.75 73 LYS A C 1
ATOM 599 O O . LYS A 1 73 ? -6.182 -8.267 19.158 1.00 90.75 73 LYS A O 1
ATOM 604 N N . LYS A 1 74 ? -4.245 -8.757 18.105 1.00 92.62 74 LYS A N 1
ATOM 605 C CA . LYS A 1 74 ? -4.729 -8.692 16.720 1.00 92.62 74 LYS A CA 1
ATOM 606 C C . LYS A 1 74 ? -4.229 -9.905 15.936 1.00 92.62 74 LYS A C 1
ATOM 608 O O . LYS A 1 74 ? -3.175 -10.456 16.254 1.00 92.62 74 LYS A O 1
ATOM 613 N N . SER A 1 75 ? -5.012 -10.358 14.963 1.00 93.75 75 SER A N 1
ATOM 614 C CA . SER A 1 75 ? -4.617 -11.417 14.030 1.00 93.75 75 SER A CA 1
ATOM 615 C C . SER A 1 75 ? -3.800 -10.841 12.878 1.00 93.75 75 SER A C 1
ATOM 617 O O . SER A 1 75 ? -4.102 -9.754 12.398 1.00 93.75 75 SER A O 1
ATOM 619 N N . VAL A 1 76 ? -2.807 -11.600 12.412 1.00 97.75 76 VAL A N 1
ATOM 620 C CA . VAL A 1 76 ? -2.007 -11.282 11.221 1.00 97.75 76 VAL A CA 1
ATOM 621 C C . VAL A 1 76 ? -2.046 -12.484 10.288 1.00 97.75 76 VAL A C 1
ATOM 623 O O . VAL A 1 76 ? -1.863 -13.618 10.739 1.00 97.75 76 VAL A O 1
ATOM 626 N N . TYR A 1 77 ? -2.268 -12.243 8.999 1.00 98.19 77 TYR A N 1
ATOM 627 C CA . TYR A 1 77 ? -2.297 -13.293 7.984 1.00 98.19 77 TYR A CA 1
ATOM 628 C C . TYR A 1 77 ? -0.928 -13.450 7.323 1.00 98.19 77 TYR A C 1
ATOM 630 O O . TYR A 1 77 ? -0.328 -12.487 6.848 1.00 98.19 77 TYR A O 1
ATOM 638 N N . TYR A 1 78 ? -0.437 -14.686 7.269 1.00 97.75 78 TYR A N 1
ATOM 639 C CA . TYR A 1 78 ? 0.815 -15.015 6.597 1.00 97.75 78 TYR A CA 1
ATOM 640 C C . TYR A 1 78 ? 0.537 -15.855 5.359 1.00 97.75 78 TYR A C 1
ATOM 642 O O . TYR A 1 78 ? 0.022 -16.965 5.477 1.00 97.75 78 TYR A O 1
ATOM 650 N N . PHE A 1 79 ? 0.893 -15.335 4.187 1.00 95.25 79 PHE A N 1
ATOM 651 C CA . PHE A 1 79 ? 0.753 -16.065 2.929 1.00 95.25 79 PHE A CA 1
ATOM 652 C C . PHE A 1 79 ? 1.953 -16.980 2.685 1.00 95.25 79 PHE A C 1
ATOM 654 O O . PHE A 1 79 ? 3.095 -16.608 2.968 1.00 95.25 79 PHE A O 1
ATOM 661 N N . ASP A 1 80 ? 1.706 -18.164 2.130 1.00 91.00 80 ASP A N 1
ATOM 662 C CA . ASP A 1 80 ? 2.772 -19.110 1.776 1.00 91.00 80 ASP A CA 1
ATOM 663 C C . ASP A 1 80 ? 3.570 -18.651 0.541 1.00 91.00 80 ASP A C 1
ATOM 665 O O . ASP A 1 80 ? 4.750 -18.976 0.413 1.00 91.00 80 ASP A O 1
ATOM 669 N N . PHE A 1 81 ? 2.952 -17.848 -0.331 1.00 88.06 81 PHE A N 1
ATOM 670 C CA . PHE A 1 81 ? 3.540 -17.340 -1.573 1.00 88.06 81 PHE A CA 1
ATOM 671 C C . PHE A 1 81 ? 3.423 -15.815 -1.660 1.00 88.06 81 PHE A C 1
ATOM 673 O O . PHE A 1 81 ? 2.488 -15.234 -1.113 1.00 88.06 81 PHE A O 1
ATOM 680 N N . CYS A 1 82 ? 4.354 -15.171 -2.364 1.00 90.06 82 CYS A N 1
ATOM 681 C CA . CYS A 1 82 ? 4.299 -13.743 -2.697 1.00 90.06 82 CYS A CA 1
ATOM 682 C C . CYS A 1 82 ? 3.408 -13.485 -3.929 1.00 90.06 82 CYS A C 1
ATOM 684 O O . CYS A 1 82 ? 3.148 -14.405 -4.698 1.00 90.06 82 CYS A O 1
ATOM 686 N N . GLY A 1 83 ? 3.011 -12.235 -4.171 1.00 89.06 83 GLY A N 1
ATOM 687 C CA . GLY A 1 83 ? 2.415 -11.781 -5.438 1.00 89.06 83 GLY A CA 1
ATOM 688 C C . GLY A 1 83 ? 0.911 -12.020 -5.629 1.00 89.06 83 GLY A C 1
ATOM 689 O O . GLY A 1 83 ? 0.153 -12.169 -4.667 1.00 89.06 83 GLY A O 1
ATOM 690 N N . GLU A 1 84 ? 0.489 -12.018 -6.900 1.00 91.81 84 GLU A N 1
ATOM 691 C CA . GLU A 1 84 ? -0.887 -11.724 -7.329 1.00 91.8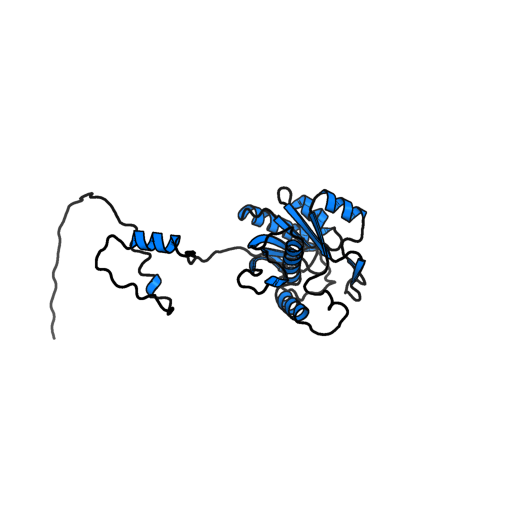1 84 GLU A CA 1
ATOM 692 C C . GLU A 1 84 ? -1.956 -12.643 -6.743 1.00 91.81 84 GLU A C 1
ATOM 694 O O . GLU A 1 84 ? -3.062 -12.171 -6.462 1.00 91.81 84 GLU A O 1
ATOM 699 N N . ILE A 1 85 ? -1.632 -13.915 -6.505 1.00 92.44 85 ILE A N 1
ATOM 700 C CA . ILE A 1 85 ? -2.559 -14.901 -5.932 1.00 92.44 85 ILE A CA 1
ATOM 701 C C . ILE A 1 85 ? -3.221 -14.434 -4.624 1.00 92.44 85 ILE A C 1
ATOM 703 O O . ILE A 1 85 ? -4.326 -14.874 -4.307 1.00 92.44 85 ILE A O 1
ATOM 707 N N . ASN A 1 86 ? -2.580 -13.519 -3.889 1.00 95.56 86 ASN A N 1
ATOM 708 C CA . ASN A 1 86 ? -3.076 -13.003 -2.615 1.00 95.56 86 ASN A CA 1
ATOM 709 C C . ASN A 1 86 ? -3.941 -11.739 -2.747 1.00 95.56 86 ASN A C 1
ATOM 711 O O . ASN A 1 86 ? -4.544 -11.327 -1.759 1.00 95.56 86 ASN A O 1
ATOM 715 N N . THR A 1 87 ? -4.038 -11.134 -3.936 1.00 97.88 87 THR A N 1
ATOM 716 C CA . THR A 1 87 ? -4.585 -9.775 -4.125 1.00 97.88 87 THR A CA 1
ATOM 717 C C . THR A 1 87 ? -5.985 -9.609 -3.545 1.00 97.88 87 THR A C 1
ATOM 719 O O . THR A 1 87 ? -6.237 -8.670 -2.795 1.00 97.88 87 THR A O 1
ATOM 722 N N . GLU A 1 88 ? -6.894 -10.533 -3.855 1.00 98.25 88 GLU A N 1
ATOM 723 C CA . GLU A 1 88 ? -8.272 -10.485 -3.349 1.00 98.25 88 GLU A CA 1
ATOM 724 C C . GLU A 1 88 ? -8.309 -10.588 -1.824 1.00 98.25 88 GLU A C 1
ATOM 726 O O . GLU A 1 88 ? -9.008 -9.816 -1.169 1.00 98.25 88 GLU A O 1
ATOM 731 N N . LYS A 1 89 ? -7.506 -11.490 -1.243 1.00 98.50 89 LYS A N 1
ATOM 732 C CA . LYS A 1 89 ? -7.473 -11.671 0.209 1.00 98.50 89 LYS A CA 1
ATOM 733 C C . LYS A 1 89 ? -6.879 -10.457 0.916 1.00 98.50 89 LYS A C 1
ATOM 735 O O . LYS A 1 89 ? -7.373 -10.076 1.970 1.00 98.50 89 LYS A O 1
ATOM 740 N N . VAL A 1 90 ? -5.862 -9.818 0.337 1.00 98.75 90 VAL A N 1
ATOM 741 C CA . VAL A 1 90 ? -5.315 -8.555 0.855 1.00 98.75 90 VAL A CA 1
ATOM 742 C C . VAL A 1 90 ? -6.398 -7.476 0.887 1.00 98.75 90 VAL A C 1
ATOM 744 O O . VAL A 1 90 ? -6.575 -6.832 1.916 1.00 98.75 90 VAL A O 1
ATOM 747 N N . LEU A 1 91 ? -7.158 -7.306 -0.199 1.00 98.81 91 LEU A N 1
ATOM 748 C CA . LEU A 1 91 ? -8.231 -6.308 -0.271 1.00 98.81 91 LEU A CA 1
ATOM 749 C C . LEU A 1 91 ? -9.368 -6.598 0.719 1.00 98.81 91 LEU A C 1
ATOM 751 O O . LEU A 1 91 ? -9.871 -5.673 1.352 1.00 98.81 91 LEU A O 1
ATOM 755 N N . GLU A 1 92 ? -9.739 -7.868 0.897 1.00 98.69 92 GLU A N 1
ATOM 756 C CA . GLU A 1 92 ? -10.725 -8.297 1.897 1.00 98.69 92 GLU A CA 1
ATOM 757 C C . GLU A 1 92 ? -10.288 -7.913 3.321 1.00 98.69 92 GLU A C 1
ATOM 759 O O . GLU A 1 92 ? -11.031 -7.236 4.033 1.00 98.69 92 GLU A O 1
ATOM 764 N N . LEU A 1 93 ? -9.057 -8.273 3.708 1.00 98.75 93 LEU A N 1
ATOM 765 C CA . LEU A 1 93 ? -8.500 -7.979 5.035 1.00 98.75 93 LEU A CA 1
ATOM 766 C C . LEU A 1 93 ? -8.347 -6.473 5.279 1.00 98.75 93 LEU A C 1
ATOM 768 O O . LEU A 1 93 ? -8.603 -5.983 6.379 1.00 98.75 93 LEU A O 1
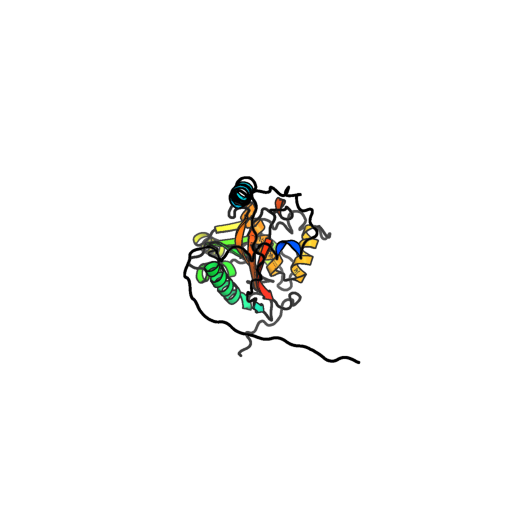ATOM 772 N N . SER A 1 94 ? -7.958 -5.726 4.246 1.00 98.75 94 SER A N 1
ATOM 773 C CA . SER A 1 94 ? -7.878 -4.268 4.296 1.00 98.75 94 SER A CA 1
ATOM 774 C C . SER A 1 94 ? -9.247 -3.627 4.503 1.00 98.75 94 SER A C 1
ATOM 776 O O . SER A 1 94 ? -9.359 -2.701 5.304 1.00 98.75 94 SER A O 1
ATOM 778 N N . LYS A 1 95 ? -10.295 -4.126 3.831 1.00 98.62 95 LYS A N 1
ATOM 779 C CA . LYS A 1 95 ? -11.671 -3.644 4.013 1.00 98.62 95 LYS A CA 1
ATOM 780 C C . LYS A 1 95 ? -12.159 -3.886 5.433 1.00 98.62 95 LYS A C 1
ATOM 782 O O . LYS A 1 95 ? -12.653 -2.960 6.068 1.00 98.62 95 LYS A O 1
ATOM 787 N N . GLU A 1 96 ? -12.003 -5.114 5.925 1.00 98.25 96 GLU A N 1
ATOM 788 C CA . GLU A 1 96 ? -12.393 -5.499 7.283 1.00 98.25 96 GLU A CA 1
ATOM 789 C C . GLU A 1 96 ? -11.738 -4.568 8.306 1.00 98.25 96 GLU A C 1
ATOM 791 O O . GLU A 1 96 ? -12.432 -3.914 9.088 1.00 98.25 96 GLU A O 1
ATOM 796 N N . ARG A 1 97 ? -10.411 -4.403 8.232 1.00 98.19 97 ARG A N 1
ATOM 797 C CA . ARG A 1 97 ? -9.695 -3.565 9.193 1.00 98.19 97 ARG A CA 1
ATOM 798 C C . ARG A 1 97 ? -10.038 -2.085 9.075 1.00 98.19 97 ARG A C 1
ATOM 800 O O . ARG A 1 97 ? -10.161 -1.412 10.098 1.00 98.19 97 ARG A O 1
ATOM 807 N N . ALA A 1 98 ? -10.202 -1.574 7.857 1.00 98.25 98 ALA A N 1
ATOM 808 C CA . ALA A 1 98 ? -10.594 -0.187 7.647 1.00 98.25 98 ALA A CA 1
ATOM 809 C C . ALA A 1 98 ? -11.947 0.112 8.308 1.00 98.25 98 ALA A C 1
ATOM 811 O O . ALA A 1 98 ? -12.079 1.115 9.008 1.00 98.25 98 ALA A O 1
ATOM 812 N N . LEU A 1 99 ? -12.922 -0.793 8.164 1.00 97.88 99 LEU A N 1
ATOM 813 C CA . LEU A 1 99 ? -14.229 -0.671 8.810 1.00 97.88 99 LEU A CA 1
ATOM 814 C C . LEU A 1 99 ? -14.128 -0.765 10.338 1.00 97.88 99 LEU A C 1
ATOM 816 O O . LEU A 1 99 ? -14.745 0.040 11.032 1.00 97.88 99 LEU A O 1
ATOM 820 N N . GLU A 1 100 ? -13.324 -1.689 10.869 1.00 97.00 100 GLU A N 1
ATOM 821 C CA . GLU A 1 100 ? -13.109 -1.8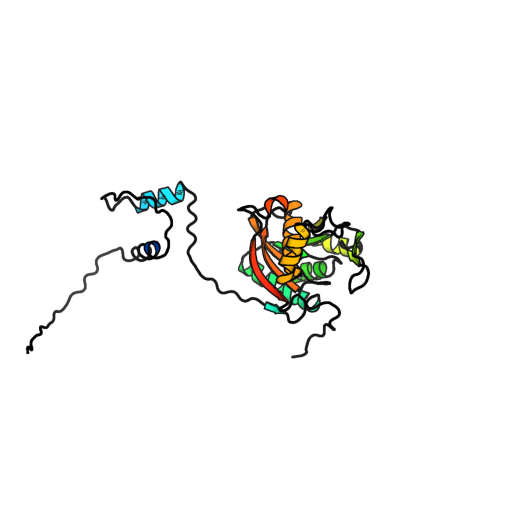23 12.317 1.00 97.00 100 GLU A CA 1
ATOM 822 C C . GLU A 1 100 ? -12.490 -0.577 12.963 1.00 97.00 100 GLU A C 1
ATOM 824 O O . GLU A 1 100 ? -12.816 -0.248 14.104 1.00 97.00 100 GLU A O 1
ATOM 829 N N . LEU A 1 101 ? -11.558 0.082 12.270 1.00 96.38 101 LEU A N 1
ATOM 830 C CA . LEU A 1 101 ? -10.865 1.276 12.765 1.00 96.38 101 LEU A CA 1
ATOM 831 C C . LEU A 1 101 ? -11.569 2.586 12.398 1.00 96.38 101 LEU A C 1
ATOM 833 O O . LEU A 1 101 ? -11.208 3.640 12.915 1.00 96.38 101 LEU A O 1
ATOM 837 N N . GLY A 1 102 ? -12.564 2.545 11.509 1.00 97.56 102 GLY A N 1
ATOM 838 C CA . GLY A 1 102 ? -13.151 3.753 10.931 1.00 97.56 102 GLY A CA 1
ATOM 839 C C . GLY A 1 102 ? -12.183 4.519 10.019 1.00 97.56 102 GLY A C 1
ATOM 840 O O . GLY A 1 102 ? -12.343 5.728 9.832 1.00 97.56 102 GLY A O 1
ATOM 841 N N . ILE A 1 103 ? -11.184 3.833 9.451 1.00 98.19 103 ILE A N 1
ATOM 842 C CA . ILE A 1 103 ? -10.258 4.400 8.466 1.00 98.19 103 ILE A CA 1
ATOM 843 C C . ILE A 1 103 ? -10.998 4.565 7.140 1.00 98.19 103 ILE A C 1
ATOM 845 O O . ILE A 1 103 ? -11.596 3.630 6.613 1.00 98.19 103 ILE A O 1
ATOM 849 N N . LYS A 1 104 ? -10.930 5.774 6.579 1.00 97.25 104 LYS A N 1
ATOM 850 C CA . LYS A 1 104 ? -11.695 6.152 5.381 1.00 97.25 104 LYS A CA 1
ATOM 851 C C . LYS A 1 104 ? -10.942 5.967 4.071 1.00 97.25 104 LYS A C 1
ATOM 853 O O . LYS A 1 104 ? -11.583 5.980 3.027 1.00 97.25 104 LYS A O 1
ATOM 858 N N . LYS A 1 105 ? -9.614 5.835 4.126 1.00 98.69 105 LYS A N 1
ATOM 859 C CA . LYS A 1 105 ? -8.740 5.834 2.953 1.00 98.69 105 LYS A CA 1
ATOM 860 C C . LYS A 1 105 ? -7.883 4.580 2.886 1.00 98.69 105 LYS A C 1
ATOM 862 O O . LYS A 1 105 ? -7.258 4.196 3.878 1.00 98.69 105 LYS A O 1
ATOM 867 N N . VAL A 1 106 ? -7.809 3.996 1.694 1.00 98.81 106 VAL A N 1
ATOM 868 C CA . VAL A 1 106 ? -6.907 2.883 1.385 1.00 98.81 106 VAL A CA 1
ATOM 869 C C . VAL A 1 106 ? -5.994 3.269 0.233 1.00 98.81 106 VAL A C 1
ATOM 871 O O . VAL A 1 106 ? -6.455 3.545 -0.874 1.00 98.81 106 VAL A O 1
ATOM 874 N N . ILE A 1 107 ? -4.689 3.242 0.487 1.00 98.88 107 ILE A N 1
ATOM 875 C CA . ILE A 1 107 ? -3.662 3.323 -0.544 1.00 98.88 107 ILE A CA 1
ATOM 876 C C . ILE A 1 107 ? -3.518 1.956 -1.213 1.00 98.88 107 ILE A C 1
ATOM 878 O O . ILE A 1 107 ? -3.344 0.943 -0.532 1.00 98.88 107 ILE A O 1
ATOM 882 N N . VAL A 1 108 ? -3.538 1.924 -2.544 1.00 98.81 108 VAL A N 1
ATOM 883 C CA . VAL A 1 108 ? -3.326 0.712 -3.344 1.00 98.81 108 VAL A CA 1
ATOM 884 C C . VAL A 1 108 ? -2.232 0.956 -4.373 1.00 98.81 108 VAL A C 1
ATOM 886 O O . VAL A 1 108 ? -2.409 1.745 -5.301 1.00 98.81 108 VAL A O 1
ATOM 889 N N . ALA A 1 109 ? -1.110 0.252 -4.242 1.00 98.31 109 ALA A N 1
ATOM 890 C CA . ALA A 1 109 ? -0.067 0.270 -5.260 1.00 98.31 109 ALA A CA 1
ATOM 891 C C . ALA A 1 109 ? -0.499 -0.530 -6.500 1.00 98.31 109 ALA A C 1
ATOM 893 O O . ALA A 1 109 ? -0.949 -1.676 -6.394 1.00 98.31 109 ALA A O 1
ATOM 894 N N . SER A 1 110 ? -0.375 0.054 -7.693 1.00 97.69 110 SER A N 1
ATOM 895 C CA . SER A 1 110 ? -0.698 -0.654 -8.934 1.00 97.69 110 SER A CA 1
ATOM 896 C C . SER A 1 110 ? 0.076 -0.115 -10.128 1.00 97.69 110 SER A C 1
ATOM 898 O O . SER A 1 110 ? -0.200 0.978 -10.603 1.00 97.69 110 SER A O 1
ATOM 900 N N . GLU A 1 111 ? 0.999 -0.917 -10.659 1.00 95.19 111 GLU A N 1
ATOM 901 C CA . GLU A 1 111 ? 1.827 -0.507 -11.802 1.00 95.19 111 GLU A CA 1
ATOM 902 C C . GLU A 1 111 ? 1.199 -0.785 -13.170 1.00 95.19 111 GLU A C 1
ATOM 904 O O . GLU A 1 111 ? 1.486 -0.082 -14.135 1.00 95.19 111 GLU A O 1
ATOM 909 N N . THR A 1 112 ? 0.309 -1.775 -13.264 1.00 94.06 112 THR A N 1
ATOM 910 C CA . THR A 1 112 ? -0.447 -2.091 -14.492 1.00 94.06 112 THR A CA 1
ATOM 911 C C . THR A 1 112 ? -1.884 -1.572 -14.454 1.00 94.06 112 THR A C 1
ATOM 913 O O . THR A 1 112 ? -2.560 -1.555 -15.476 1.00 94.06 112 THR A O 1
ATOM 916 N N . GLY A 1 113 ? -2.375 -1.177 -13.275 1.00 96.19 113 GLY A N 1
ATOM 917 C CA . GLY A 1 113 ? -3.763 -0.777 -13.027 1.00 96.19 113 GLY A CA 1
ATOM 918 C C . GLY A 1 113 ? -4.724 -1.938 -12.736 1.00 96.19 113 GLY A C 1
ATOM 919 O O . GLY A 1 113 ? -5.859 -1.698 -12.331 1.00 96.19 113 GLY A O 1
ATOM 920 N N . LEU A 1 114 ? -4.296 -3.200 -12.867 1.00 96.25 114 LEU A N 1
ATOM 921 C CA . LEU A 1 114 ? -5.168 -4.360 -12.623 1.00 96.25 114 LEU A CA 1
ATOM 922 C C . LEU A 1 114 ? -5.573 -4.491 -11.145 1.00 96.25 114 LEU A C 1
ATOM 924 O O . LEU A 1 114 ? -6.752 -4.682 -10.845 1.00 96.25 114 LEU A O 1
ATOM 928 N N . SER A 1 115 ? -4.625 -4.330 -10.214 1.00 98.06 115 SER A N 1
ATOM 929 C CA . SER A 1 115 ? -4.924 -4.303 -8.772 1.00 98.06 115 SER A CA 1
ATOM 930 C C . SER A 1 115 ? -5.839 -3.136 -8.409 1.00 98.06 115 SER A C 1
ATOM 932 O O . SER A 1 115 ? -6.722 -3.293 -7.572 1.00 98.06 115 SER A O 1
ATOM 934 N N . ALA A 1 116 ? -5.656 -1.981 -9.058 1.00 98.00 116 ALA A N 1
ATOM 935 C CA . ALA A 1 116 ? -6.494 -0.807 -8.852 1.00 98.00 116 ALA A CA 1
ATOM 936 C C . ALA A 1 116 ? -7.949 -1.055 -9.273 1.00 98.00 116 ALA A C 1
ATOM 938 O O . ALA A 1 116 ? -8.857 -0.743 -8.508 1.00 98.00 116 ALA A O 1
ATOM 939 N N . LEU A 1 117 ? -8.179 -1.666 -10.444 1.00 97.94 117 LEU A N 1
ATOM 940 C CA . LEU A 1 117 ? -9.526 -2.027 -10.905 1.00 97.94 117 LEU A CA 1
ATOM 941 C C . LEU A 1 117 ? -10.225 -3.002 -9.949 1.00 97.94 117 LEU A C 1
ATOM 943 O O . LEU A 1 117 ? -11.387 -2.790 -9.617 1.00 97.94 117 LEU A O 1
ATOM 947 N N . LYS A 1 118 ? -9.509 -4.021 -9.454 1.00 98.12 118 LYS A N 1
ATOM 948 C CA . LYS A 1 118 ? -10.043 -4.936 -8.430 1.00 98.12 118 LYS A CA 1
ATOM 949 C C . LYS A 1 118 ? -10.354 -4.192 -7.125 1.00 98.12 118 LYS A C 1
ATOM 951 O O . LYS A 1 118 ? -11.408 -4.391 -6.527 1.00 98.12 118 LYS A O 1
ATOM 956 N N . ALA A 1 119 ? -9.460 -3.304 -6.692 1.00 98.44 119 ALA A N 1
ATOM 957 C CA . ALA A 1 119 ? -9.608 -2.571 -5.440 1.00 98.44 119 ALA A CA 1
ATOM 958 C C . ALA A 1 119 ? -10.828 -1.645 -5.425 1.00 98.44 119 ALA A C 1
ATOM 960 O O . ALA A 1 119 ? -11.576 -1.672 -4.454 1.00 98.44 119 ALA A O 1
ATOM 961 N N . VAL A 1 120 ? -11.070 -0.873 -6.489 1.00 97.56 120 VAL A N 1
ATOM 962 C CA . VAL A 1 120 ? -12.240 0.026 -6.559 1.00 97.56 120 VAL A CA 1
ATOM 963 C C . VAL A 1 120 ? -13.575 -0.722 -6.567 1.00 97.56 120 VAL A C 1
ATOM 965 O O . VAL A 1 120 ? -14.598 -0.128 -6.250 1.00 97.56 120 VAL A O 1
ATOM 968 N N . GLU A 1 121 ? -13.585 -2.007 -6.923 1.00 97.25 121 GLU A N 1
ATOM 969 C CA . GLU A 1 121 ? -14.780 -2.855 -6.851 1.00 97.25 121 GLU A CA 1
ATOM 970 C C . GLU A 1 121 ? -14.952 -3.471 -5.457 1.00 97.25 121 GLU A C 1
ATOM 972 O O . GLU A 1 121 ? -16.041 -3.443 -4.888 1.00 97.25 121 GLU A O 1
ATOM 977 N N . MET A 1 122 ? -13.875 -3.999 -4.867 1.00 98.38 122 MET A N 1
ATOM 978 C CA . MET A 1 122 ? -13.941 -4.684 -3.571 1.00 98.38 122 MET A CA 1
ATOM 979 C C . MET A 1 122 ? -14.057 -3.718 -2.386 1.00 98.38 122 MET A C 1
ATOM 981 O O . MET A 1 122 ? -14.746 -4.018 -1.407 1.00 98.38 122 MET A O 1
ATOM 985 N N . LEU A 1 123 ? -13.412 -2.554 -2.465 1.00 97.56 123 LEU A N 1
ATOM 986 C CA . LEU A 1 123 ? -13.362 -1.544 -1.405 1.00 97.56 123 LEU A CA 1
ATOM 987 C C . LEU A 1 123 ? -14.493 -0.511 -1.510 1.00 97.56 123 LEU A C 1
ATOM 989 O O . LEU A 1 123 ? -14.354 0.597 -1.002 1.00 97.56 123 LEU A O 1
ATOM 993 N N . ASP A 1 124 ? -15.619 -0.873 -2.133 1.00 93.12 124 ASP A N 1
ATOM 994 C CA . ASP A 1 124 ? -16.802 -0.011 -2.189 1.00 93.12 124 ASP A CA 1
ATOM 995 C C . ASP A 1 124 ? -17.182 0.524 -0.795 1.00 93.12 124 ASP A C 1
ATOM 997 O O . ASP A 1 124 ? -17.169 -0.222 0.197 1.00 93.12 124 ASP A O 1
ATOM 1001 N N . GLY A 1 125 ? -17.472 1.827 -0.738 1.00 92.81 125 GLY A N 1
ATOM 1002 C CA . GLY A 1 125 ? -17.709 2.587 0.493 1.00 92.81 125 GLY A CA 1
ATOM 1003 C C . GLY A 1 125 ? -16.453 3.138 1.186 1.00 92.81 125 GLY A C 1
ATOM 1004 O O . GLY A 1 125 ? -16.591 3.873 2.163 1.00 92.81 125 GLY A O 1
ATOM 1005 N N . ILE A 1 126 ? -15.248 2.828 0.694 1.00 97.31 126 ILE A N 1
ATOM 1006 C CA . ILE A 1 126 ? -13.973 3.348 1.207 1.00 97.31 126 ILE A CA 1
ATOM 1007 C C . ILE A 1 126 ? -13.261 4.129 0.096 1.00 97.31 126 ILE A C 1
ATOM 1009 O O . ILE A 1 126 ? -13.273 3.735 -1.069 1.00 97.31 126 ILE A O 1
ATOM 1013 N N . GLU A 1 127 ? -12.640 5.258 0.439 1.00 98.25 127 GLU A N 1
ATOM 1014 C CA . GLU A 1 127 ? -11.905 6.076 -0.523 1.00 98.25 127 GLU A CA 1
ATOM 1015 C C . GLU A 1 127 ? -10.611 5.362 -0.935 1.00 98.25 127 GLU A C 1
ATOM 1017 O O . GLU A 1 127 ? -9.657 5.245 -0.163 1.00 98.25 127 GLU A O 1
ATOM 1022 N N . VAL A 1 128 ? -10.577 4.871 -2.172 1.00 98.69 128 VAL A N 1
ATOM 1023 C CA . VAL A 1 128 ? -9.376 4.272 -2.755 1.00 98.69 128 VAL A CA 1
ATOM 1024 C C . VAL A 1 128 ? -8.488 5.375 -3.320 1.00 98.69 128 VAL A C 1
ATOM 1026 O O . VAL A 1 128 ? -8.947 6.246 -4.058 1.00 98.69 128 VAL A O 1
ATOM 1029 N N . ILE A 1 129 ? -7.198 5.314 -3.007 1.00 98.75 129 ILE A N 1
ATOM 1030 C CA . ILE A 1 129 ? -6.160 6.145 -3.616 1.00 98.75 129 ILE A CA 1
ATOM 1031 C C . ILE A 1 129 ? -5.156 5.201 -4.258 1.00 98.75 129 ILE A C 1
ATOM 1033 O O . ILE A 1 129 ? -4.476 4.425 -3.586 1.00 98.75 129 ILE A O 1
ATOM 1037 N N . VAL A 1 130 ? -5.062 5.261 -5.577 1.00 98.69 130 VAL A N 1
ATOM 1038 C CA . VAL A 1 130 ? -4.121 4.437 -6.329 1.00 98.69 130 VAL A CA 1
ATOM 1039 C C . VAL A 1 130 ? -2.797 5.168 -6.410 1.00 98.69 130 VAL A C 1
ATOM 1041 O O . VAL A 1 130 ? -2.766 6.337 -6.781 1.00 98.69 130 VAL A O 1
ATOM 1044 N N . VAL A 1 131 ? -1.706 4.476 -6.101 1.00 98.44 131 VAL A N 1
ATOM 1045 C CA . VAL A 1 131 ? -0.351 5.000 -6.285 1.00 98.44 131 VAL A CA 1
ATOM 1046 C C . VAL A 1 131 ? 0.369 4.178 -7.346 1.00 98.44 131 VAL A C 1
ATOM 1048 O O . VAL A 1 131 ? 0.301 2.947 -7.348 1.00 98.44 131 VAL A O 1
ATOM 1051 N N . THR A 1 132 ? 1.054 4.862 -8.257 1.00 97.31 132 THR A N 1
ATOM 1052 C CA . THR A 1 132 ? 1.836 4.243 -9.331 1.00 97.31 132 THR A CA 1
ATOM 1053 C C . THR A 1 132 ? 3.087 5.062 -9.640 1.00 97.31 132 THR A C 1
ATOM 1055 O O . THR A 1 132 ? 3.132 6.272 -9.385 1.00 97.31 132 THR A O 1
ATOM 1058 N N . SER A 1 133 ? 4.104 4.401 -10.191 1.00 95.00 133 SER A N 1
ATOM 1059 C CA . SER A 1 133 ? 5.342 5.038 -10.637 1.00 95.00 133 SER A CA 1
ATOM 1060 C C . SER A 1 133 ? 5.113 6.032 -11.782 1.00 95.00 133 SER A C 1
ATOM 1062 O O . SER A 1 133 ? 4.041 6.093 -12.387 1.00 95.00 133 SER A O 1
ATOM 1064 N N . ALA A 1 134 ? 6.127 6.835 -12.104 1.00 93.06 134 ALA A N 1
ATOM 1065 C CA . ALA A 1 134 ? 6.068 7.768 -13.222 1.00 93.06 134 ALA A CA 1
ATOM 1066 C C . ALA A 1 134 ? 5.734 7.041 -14.541 1.00 93.06 134 ALA A C 1
ATOM 1068 O O . ALA A 1 134 ? 6.193 5.927 -14.801 1.00 93.06 134 ALA A O 1
ATOM 1069 N N . LEU A 1 135 ? 4.908 7.676 -15.381 1.00 92.81 135 LEU A N 1
ATOM 1070 C CA . LEU A 1 135 ? 4.494 7.085 -16.653 1.00 92.81 135 LEU A CA 1
ATOM 1071 C C . LEU A 1 135 ? 5.720 6.860 -17.539 1.00 92.81 135 LEU A C 1
ATOM 1073 O O . LEU A 1 135 ? 6.494 7.784 -17.780 1.00 92.81 135 LEU A O 1
ATOM 1077 N N . GLY A 1 136 ? 5.852 5.646 -18.064 1.00 84.56 136 GLY A N 1
ATOM 1078 C CA . GLY A 1 136 ? 6.926 5.309 -18.991 1.00 84.56 136 GLY A CA 1
ATOM 1079 C C . GLY A 1 136 ? 8.236 4.913 -18.310 1.00 84.56 136 GLY A C 1
ATOM 1080 O O . GLY A 1 136 ? 9.233 4.716 -19.005 1.00 84.56 136 GLY A O 1
ATOM 1081 N N . THR A 1 137 ? 8.252 4.758 -16.981 1.00 88.31 137 THR A N 1
ATOM 1082 C CA . THR A 1 137 ? 9.381 4.131 -16.289 1.00 88.31 137 THR A CA 1
ATOM 1083 C C . THR A 1 137 ? 9.562 2.703 -16.802 1.00 88.31 137 THR A C 1
ATOM 1085 O O . THR A 1 137 ? 8.615 1.914 -16.835 1.00 88.31 137 THR A O 1
ATOM 1088 N N . LYS A 1 138 ? 10.791 2.386 -17.216 1.00 87.69 138 LYS A N 1
ATOM 1089 C CA . LYS A 1 138 ? 11.197 1.047 -17.638 1.00 87.69 138 LYS A CA 1
ATOM 1090 C C . LYS A 1 138 ? 11.947 0.369 -16.506 1.00 87.69 138 LYS A C 1
ATOM 1092 O O . LYS A 1 138 ? 12.878 0.948 -15.953 1.00 87.69 138 LYS A O 1
ATOM 1097 N N . VAL A 1 139 ? 11.537 -0.849 -16.182 1.00 83.00 139 VAL A N 1
ATOM 1098 C CA . VAL A 1 139 ? 12.255 -1.724 -15.259 1.00 83.00 139 VAL A CA 1
ATOM 1099 C C . VAL A 1 139 ? 12.812 -2.871 -16.081 1.00 83.00 139 VAL A C 1
ATOM 1101 O O . VAL A 1 139 ? 12.059 -3.714 -16.566 1.00 83.00 139 VAL A O 1
ATOM 1104 N N . GLU A 1 140 ? 14.123 -2.855 -16.275 1.00 82.25 140 GLU A N 1
ATOM 1105 C CA . GLU A 1 140 ? 14.830 -3.812 -17.122 1.00 82.25 140 GLU A CA 1
ATOM 1106 C C . GLU A 1 140 ? 15.391 -4.968 -16.286 1.00 82.25 140 GLU A C 1
ATOM 1108 O O . GLU A 1 140 ? 15.584 -4.847 -15.073 1.00 82.25 140 GLU A O 1
ATOM 1113 N N . HIS A 1 141 ? 15.650 -6.103 -16.937 1.00 74.06 141 HIS A N 1
ATOM 1114 C CA . HIS A 1 141 ? 16.280 -7.281 -16.321 1.00 74.06 141 HIS A CA 1
ATOM 1115 C C . HIS A 1 141 ? 15.509 -7.876 -15.133 1.00 74.06 141 HIS A C 1
ATOM 1117 O O . HIS A 1 141 ? 16.097 -8.454 -14.216 1.00 74.06 141 HIS A O 1
ATOM 1123 N N . THR A 1 142 ? 14.179 -7.770 -15.145 1.00 72.81 142 THR A N 1
ATOM 1124 C CA . THR A 1 142 ? 13.353 -8.453 -14.145 1.00 72.81 142 THR A CA 1
ATOM 1125 C C . THR A 1 142 ? 13.191 -9.934 -14.491 1.00 72.81 142 THR A C 1
ATOM 1127 O O . THR A 1 142 ? 13.295 -10.334 -15.652 1.00 72.81 142 THR A O 1
ATOM 1130 N N . GLY A 1 143 ? 12.836 -10.760 -13.502 1.00 64.94 143 GLY A N 1
ATOM 1131 C CA . GLY A 1 143 ? 12.464 -12.164 -13.735 1.00 64.94 143 GLY A CA 1
ATOM 1132 C C . GLY A 1 143 ? 11.220 -12.361 -14.623 1.00 64.94 143 GLY A C 1
ATOM 1133 O O . GLY A 1 143 ? 10.901 -13.494 -14.971 1.00 64.94 143 GLY A O 1
ATOM 1134 N N . MET A 1 144 ? 10.513 -11.283 -14.989 1.00 66.00 144 MET A N 1
ATOM 1135 C CA . MET A 1 144 ? 9.361 -11.270 -15.903 1.00 66.00 144 MET A CA 1
ATOM 1136 C C . MET A 1 144 ? 9.685 -10.634 -17.268 1.00 66.00 144 MET A C 1
ATOM 1138 O O . MET A 1 144 ? 8.786 -10.460 -18.088 1.00 66.00 144 MET A O 1
ATOM 1142 N N . GLY A 1 145 ? 10.954 -10.301 -17.520 1.00 77.44 145 GLY A N 1
ATOM 1143 C CA . GLY A 1 145 ? 11.367 -9.484 -18.660 1.00 77.44 145 GLY A CA 1
ATOM 1144 C C . GLY A 1 145 ? 11.248 -7.988 -18.374 1.00 77.44 145 GLY A C 1
ATOM 1145 O O . GLY A 1 145 ? 10.989 -7.572 -17.243 1.00 77.44 145 GLY A O 1
ATOM 1146 N N . ASP A 1 146 ? 11.477 -7.171 -19.393 1.00 84.06 146 ASP A N 1
ATOM 1147 C CA . ASP A 1 146 ? 11.428 -5.720 -19.238 1.00 84.06 146 ASP A CA 1
ATOM 1148 C C . ASP A 1 146 ? 9.975 -5.250 -19.103 1.00 84.06 146 ASP A C 1
ATOM 1150 O O . ASP A 1 146 ? 9.097 -5.635 -19.881 1.00 84.06 146 ASP A O 1
ATOM 1154 N N . LEU A 1 147 ? 9.715 -4.413 -18.101 1.00 83.56 147 LEU A N 1
ATOM 1155 C CA . LEU A 1 147 ? 8.379 -3.931 -17.766 1.00 83.56 147 LEU A CA 1
ATOM 1156 C C . LEU A 1 147 ? 8.279 -2.425 -17.980 1.00 83.56 147 LEU A C 1
ATOM 1158 O O . LEU A 1 147 ? 9.151 -1.663 -17.564 1.00 83.56 147 LEU A O 1
ATOM 1162 N N . LEU A 1 148 ? 7.167 -2.000 -18.576 1.00 89.81 148 LEU A N 1
ATOM 1163 C CA . LEU A 1 148 ? 6.749 -0.604 -18.601 1.00 89.81 148 LEU A CA 1
ATOM 1164 C C . LEU A 1 148 ? 5.720 -0.389 -17.489 1.00 89.81 148 LEU A C 1
ATOM 1166 O O . LEU A 1 148 ? 4.683 -1.053 -17.477 1.00 89.81 148 LEU A O 1
ATOM 1170 N N . ILE A 1 149 ? 6.012 0.513 -16.556 1.00 92.00 149 ILE A N 1
ATOM 1171 C CA . ILE A 1 149 ? 5.182 0.751 -15.366 1.00 92.00 149 ILE A CA 1
ATOM 1172 C C . ILE A 1 149 ? 4.569 2.161 -15.373 1.00 92.00 149 ILE A C 1
ATOM 1174 O O . ILE A 1 149 ? 4.740 2.925 -16.331 1.00 92.00 149 ILE A O 1
ATOM 1178 N N . GLY A 1 150 ? 3.805 2.499 -14.331 1.00 94.19 150 GLY A N 1
ATOM 1179 C CA . GLY A 1 150 ? 3.089 3.772 -14.258 1.00 94.19 150 GLY A CA 1
ATOM 1180 C C . GLY A 1 150 ? 1.658 3.750 -14.810 1.00 94.19 150 GLY A C 1
ATOM 1181 O O . GLY A 1 150 ? 1.139 4.808 -15.166 1.00 94.19 150 GLY A O 1
ATOM 1182 N N . ILE A 1 151 ? 1.023 2.576 -14.921 1.00 95.75 151 ILE A N 1
ATOM 1183 C CA . ILE A 1 151 ? -0.244 2.315 -15.635 1.00 95.75 151 ILE A CA 1
ATOM 1184 C C . ILE A 1 151 ? -0.138 2.800 -17.094 1.00 95.75 151 ILE A C 1
ATOM 1186 O O . ILE A 1 151 ? -0.692 3.851 -17.435 1.00 95.75 151 ILE A O 1
ATOM 1190 N N . PRO A 1 152 ? 0.618 2.079 -17.946 1.00 94.81 152 PRO A N 1
ATOM 1191 C CA . PRO A 1 152 ? 0.914 2.516 -19.312 1.00 94.81 152 PRO A CA 1
ATOM 1192 C C . PRO A 1 152 ? -0.287 2.425 -20.261 1.00 94.81 152 PRO A C 1
ATOM 1194 O O . PRO A 1 152 ? -0.344 3.157 -21.244 1.00 94.81 152 PRO A O 1
ATOM 1197 N N . ASP A 1 153 ? -1.245 1.540 -19.982 1.00 95.44 153 ASP A N 1
ATOM 1198 C CA . ASP A 1 153 ? -2.478 1.425 -20.759 1.00 95.44 153 ASP A CA 1
ATOM 1199 C C . ASP A 1 153 ? -3.415 2.601 -20.430 1.00 95.44 153 ASP A C 1
ATOM 1201 O O . ASP A 1 153 ? -3.944 2.716 -19.318 1.00 95.44 153 ASP A O 1
ATOM 1205 N N . GLU A 1 154 ? -3.623 3.486 -21.409 1.00 95.44 154 GLU A N 1
ATOM 1206 C CA . GLU A 1 154 ? -4.466 4.674 -21.256 1.00 95.44 154 GLU A CA 1
ATOM 1207 C C . GLU A 1 154 ? -5.932 4.348 -20.957 1.00 95.44 154 GLU A C 1
ATOM 1209 O O . GLU A 1 154 ? -6.594 5.096 -20.233 1.00 95.44 154 GLU A O 1
ATOM 1214 N N . GLU A 1 155 ? -6.462 3.252 -21.495 1.00 97.06 155 GLU A N 1
ATOM 1215 C CA . GLU A 1 155 ? -7.849 2.855 -21.269 1.00 97.06 155 GLU A CA 1
ATOM 1216 C C . GLU A 1 155 ? -8.033 2.328 -19.846 1.00 97.06 155 GLU A C 1
ATOM 1218 O O . GLU A 1 155 ? -9.019 2.668 -19.182 1.00 97.06 155 GLU A O 1
ATOM 1223 N N . ILE A 1 156 ? -7.063 1.569 -19.327 1.00 96.94 156 ILE A N 1
ATOM 1224 C CA . ILE A 1 156 ? -7.032 1.184 -17.909 1.00 96.94 156 ILE A CA 1
ATOM 1225 C C . ILE A 1 156 ? -6.899 2.429 -17.030 1.00 96.94 156 ILE A C 1
ATOM 1227 O O . ILE A 1 156 ? -7.690 2.596 -16.098 1.00 96.94 156 ILE A O 1
ATOM 1231 N N . PHE A 1 157 ? -5.975 3.340 -17.343 1.00 96.81 157 PHE A N 1
ATOM 1232 C CA . PHE A 1 157 ? -5.794 4.572 -16.574 1.00 96.81 157 PHE A CA 1
ATOM 1233 C C . PHE A 1 157 ? -7.080 5.406 -16.517 1.00 96.81 157 PHE A C 1
ATOM 1235 O O . PHE A 1 157 ? -7.509 5.798 -15.433 1.00 96.81 157 PHE A O 1
ATOM 1242 N N . LYS A 1 158 ? -7.756 5.622 -17.655 1.00 97.25 158 LYS A N 1
ATOM 1243 C CA . LYS A 1 158 ? -9.045 6.336 -17.709 1.00 97.25 158 LYS A CA 1
ATOM 1244 C C . LYS A 1 158 ? -10.119 5.646 -16.869 1.00 97.25 158 LYS A C 1
ATOM 1246 O O . LYS A 1 158 ? -10.910 6.334 -16.228 1.00 97.25 158 LYS A O 1
ATOM 1251 N N . LYS A 1 159 ? -10.185 4.309 -16.871 1.00 97.38 159 LYS A N 1
ATOM 1252 C CA . LYS A 1 159 ? -11.159 3.550 -16.064 1.00 97.38 159 LYS A CA 1
ATOM 1253 C C . LYS A 1 159 ? -10.899 3.699 -14.567 1.00 97.38 159 LYS A C 1
ATOM 1255 O O . LYS A 1 159 ? -11.849 3.922 -13.822 1.00 97.38 159 LYS A O 1
ATOM 1260 N N . VAL A 1 160 ? -9.639 3.605 -14.145 1.00 96.75 160 VAL A N 1
ATOM 1261 C CA . VAL A 1 160 ? -9.234 3.768 -12.741 1.00 96.75 160 VAL A CA 1
ATOM 1262 C C . VAL A 1 160 ? -9.484 5.207 -12.281 1.00 96.75 160 VAL A C 1
ATOM 1264 O O . VAL A 1 160 ? -10.208 5.426 -11.315 1.00 96.75 160 VAL A O 1
ATOM 1267 N N . ASN A 1 161 ? -8.998 6.199 -13.031 1.00 95.88 161 ASN A N 1
ATOM 1268 C CA . ASN A 1 161 ? -9.084 7.618 -12.664 1.00 95.88 161 ASN A CA 1
ATOM 1269 C C . ASN A 1 161 ? -10.522 8.175 -12.635 1.00 95.88 161 ASN A C 1
ATOM 1271 O O . ASN A 1 161 ? -10.775 9.222 -12.052 1.00 95.88 161 ASN A O 1
ATOM 1275 N N . LYS A 1 162 ? -11.489 7.482 -13.254 1.00 97.12 162 LYS A N 1
ATOM 1276 C CA . LYS A 1 162 ? -12.924 7.802 -13.130 1.00 97.12 162 LYS A CA 1
ATOM 1277 C C . LYS A 1 162 ? -13.536 7.361 -11.799 1.00 97.12 162 LYS A C 1
ATOM 1279 O O . LYS A 1 162 ? -14.596 7.865 -11.441 1.00 97.12 162 LYS A O 1
ATOM 1284 N N . LYS A 1 163 ? -12.928 6.388 -11.118 1.00 96.69 163 LYS A N 1
ATOM 1285 C CA . LYS A 1 163 ? -13.468 5.753 -9.907 1.00 96.69 163 LYS A CA 1
ATOM 1286 C C . LYS A 1 163 ? -12.716 6.153 -8.636 1.00 96.69 163 LYS A C 1
ATOM 1288 O O . LYS A 1 163 ? -13.272 6.024 -7.553 1.00 96.69 163 LYS A O 1
ATOM 1293 N N . CYS A 1 164 ? -11.472 6.613 -8.754 1.00 97.00 164 CYS A N 1
ATOM 1294 C CA . CYS A 1 164 ? -10.626 6.941 -7.612 1.00 97.00 164 CYS A CA 1
ATOM 1295 C C . CYS A 1 164 ? -9.560 7.987 -7.954 1.00 97.00 164 CYS A C 1
ATOM 1297 O O . CYS A 1 164 ? -9.245 8.214 -9.123 1.00 97.00 164 CYS A O 1
ATOM 1299 N N . THR A 1 165 ? -8.946 8.562 -6.920 1.00 98.00 165 THR A N 1
ATOM 1300 C CA . THR A 1 165 ? -7.768 9.423 -7.065 1.00 98.00 165 THR A CA 1
ATOM 1301 C C . THR A 1 165 ? -6.555 8.583 -7.455 1.00 98.00 165 THR A C 1
ATOM 1303 O O . THR A 1 165 ? -6.265 7.576 -6.805 1.00 98.00 165 THR A O 1
ATOM 1306 N N . VAL A 1 166 ? -5.822 9.002 -8.490 1.00 98.38 166 VAL A N 1
ATOM 1307 C CA . VAL A 1 166 ? -4.557 8.372 -8.893 1.00 98.38 166 VAL A CA 1
ATOM 1308 C C . VAL A 1 166 ? -3.398 9.325 -8.631 1.00 98.38 166 VAL A C 1
ATOM 1310 O O . VAL A 1 166 ? -3.322 10.407 -9.208 1.00 98.38 166 VAL A O 1
ATOM 1313 N N . VAL A 1 167 ? -2.471 8.897 -7.781 1.00 98.25 167 VAL A N 1
ATOM 1314 C CA . VAL A 1 167 ? -1.192 9.557 -7.528 1.00 98.25 167 VAL A CA 1
ATOM 1315 C C . VAL A 1 167 ? -0.131 8.869 -8.373 1.00 98.25 167 VAL A C 1
ATOM 1317 O O . VAL A 1 167 ? 0.233 7.717 -8.139 1.00 98.25 167 VAL A O 1
ATOM 1320 N N . ARG A 1 168 ? 0.371 9.592 -9.369 1.00 96.88 168 ARG A N 1
ATOM 1321 C CA . ARG A 1 168 ? 1.456 9.145 -10.239 1.00 96.88 168 ARG A CA 1
ATOM 1322 C C . ARG A 1 168 ? 2.689 9.988 -9.951 1.00 96.88 168 ARG A C 1
ATOM 1324 O O . ARG A 1 168 ? 2.619 11.209 -10.058 1.00 96.88 168 ARG A O 1
ATOM 1331 N N . GLY A 1 169 ? 3.812 9.359 -9.624 1.00 94.38 169 GLY A N 1
ATOM 1332 C CA . GLY A 1 169 ? 5.013 10.107 -9.258 1.00 94.38 169 GLY A CA 1
ATOM 1333 C C . GLY A 1 169 ? 6.283 9.274 -9.219 1.00 94.38 169 GLY A C 1
ATOM 1334 O O . GLY A 1 169 ? 6.276 8.073 -9.478 1.00 94.38 169 GLY A O 1
ATOM 1335 N N . THR A 1 170 ? 7.390 9.937 -8.903 1.00 90.88 170 THR A N 1
ATOM 1336 C CA . THR A 1 170 ? 8.660 9.260 -8.650 1.00 90.88 170 THR A CA 1
ATOM 1337 C C . THR A 1 170 ? 8.622 8.546 -7.308 1.00 90.88 170 THR A C 1
ATOM 1339 O O . THR A 1 170 ? 7.941 8.966 -6.378 1.00 90.88 170 THR A O 1
ATOM 1342 N N . ASP A 1 171 ? 9.371 7.455 -7.223 1.00 90.00 171 ASP A N 1
ATOM 1343 C CA . ASP A 1 171 ? 9.537 6.651 -6.021 1.00 90.00 171 ASP A CA 1
ATOM 1344 C C . ASP A 1 171 ? 10.551 7.320 -5.066 1.00 90.00 171 ASP A C 1
ATOM 1346 O O . ASP A 1 171 ? 11.732 7.388 -5.431 1.00 90.00 171 ASP A O 1
ATOM 1350 N N . PRO A 1 172 ? 10.151 7.800 -3.863 1.00 91.62 172 PRO A N 1
ATOM 1351 C CA . PR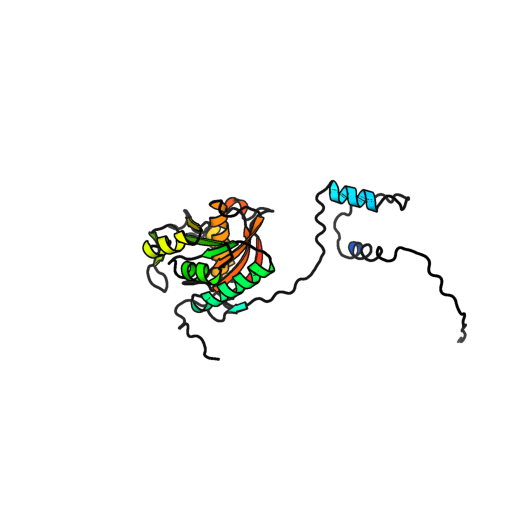O A 1 172 ? 11.060 8.342 -2.855 1.00 91.62 172 PRO A CA 1
ATOM 1352 C C . PRO A 1 172 ? 12.312 7.513 -2.556 1.00 91.62 172 PRO A C 1
ATOM 1354 O O . PRO A 1 172 ? 13.336 8.094 -2.207 1.00 91.62 172 PRO A O 1
ATOM 1357 N N . PHE A 1 173 ? 12.263 6.183 -2.696 1.00 90.25 173 PHE A N 1
ATOM 1358 C CA . PHE A 1 173 ? 13.403 5.308 -2.425 1.00 90.25 173 PHE A CA 1
ATOM 1359 C C . PHE A 1 173 ? 14.244 4.946 -3.661 1.00 90.25 173 PHE A C 1
ATOM 1361 O O . PHE A 1 173 ? 15.199 4.172 -3.551 1.00 90.25 173 PHE A O 1
ATOM 1368 N N . HIS A 1 174 ? 13.907 5.479 -4.837 1.00 83.56 174 HIS A N 1
ATOM 1369 C CA . HIS A 1 174 ? 14.630 5.218 -6.083 1.00 83.56 174 HIS A CA 1
ATOM 1370 C C . HIS A 1 174 ? 15.059 6.517 -6.786 1.00 83.56 174 HIS A C 1
ATOM 1372 O O . HIS A 1 174 ? 16.231 6.641 -7.121 1.00 83.56 174 HIS A O 1
ATOM 1378 N N . ASN A 1 175 ? 14.157 7.502 -6.905 1.00 83.94 175 ASN A N 1
ATOM 1379 C CA . ASN A 1 175 ? 14.344 8.905 -7.330 1.00 83.94 175 ASN A CA 1
ATOM 1380 C C . ASN A 1 175 ? 15.536 9.182 -8.290 1.00 83.94 175 ASN A C 1
ATOM 1382 O O . ASN A 1 175 ? 15.771 8.427 -9.231 1.00 83.94 175 ASN A O 1
ATOM 1386 N N . ILE A 1 176 ? 16.286 10.274 -8.083 1.00 87.56 176 ILE A N 1
ATOM 1387 C CA . ILE A 1 176 ? 17.446 10.669 -8.904 1.00 87.56 176 ILE A CA 1
ATOM 1388 C C . ILE A 1 176 ? 18.581 9.639 -8.879 1.00 87.56 176 ILE A C 1
ATOM 1390 O O . ILE A 1 176 ? 19.444 9.654 -9.752 1.00 87.56 176 ILE A O 1
ATOM 1394 N N . ASN A 1 177 ? 18.569 8.743 -7.888 1.00 87.00 177 ASN A N 1
ATOM 1395 C CA . ASN A 1 177 ? 19.586 7.719 -7.698 1.00 87.00 177 ASN A CA 1
ATOM 1396 C C . ASN A 1 177 ? 19.315 6.435 -8.501 1.00 87.00 177 ASN A C 1
ATOM 1398 O O . ASN A 1 177 ? 20.142 5.522 -8.486 1.00 87.00 177 ASN A O 1
ATOM 1402 N N . ALA A 1 178 ? 18.180 6.357 -9.202 1.00 83.38 178 ALA A N 1
ATOM 1403 C CA . ALA A 1 178 ? 17.762 5.197 -9.982 1.00 83.38 178 ALA A CA 1
ATOM 1404 C C . ALA A 1 178 ? 18.801 4.738 -11.025 1.00 83.38 178 ALA A C 1
ATOM 1406 O O . ALA A 1 178 ? 19.042 3.532 -11.095 1.00 83.38 178 ALA A O 1
ATOM 1407 N N . PRO A 1 179 ? 19.473 5.637 -11.783 1.00 84.94 179 PRO A N 1
ATOM 1408 C CA . PRO A 1 179 ? 20.454 5.228 -12.791 1.00 84.94 179 PRO A CA 1
ATOM 1409 C C . PRO A 1 179 ? 21.781 4.732 -12.207 1.00 84.94 179 PRO A C 1
ATOM 1411 O O . PRO A 1 179 ? 22.564 4.101 -12.911 1.00 84.94 179 PRO A O 1
ATOM 1414 N N . PHE A 1 180 ? 22.079 5.046 -10.945 1.00 84.62 180 PHE A N 1
ATOM 1415 C CA . PHE A 1 180 ? 23.352 4.673 -10.335 1.00 84.62 180 PHE A CA 1
ATOM 1416 C C . PHE A 1 180 ? 23.239 3.290 -9.704 1.00 84.62 180 PHE A C 1
ATOM 1418 O O . PHE A 1 180 ? 22.263 2.986 -9.024 1.00 84.62 180 PHE A O 1
ATOM 1425 N N . HIS A 1 181 ? 24.260 2.450 -9.862 1.00 79.06 181 HIS A N 1
ATOM 1426 C CA . HIS A 1 181 ? 24.306 1.126 -9.228 1.00 79.06 181 HIS A CA 1
ATOM 1427 C C . HIS A 1 181 ? 24.834 1.158 -7.786 1.00 79.06 181 HIS A C 1
ATOM 1429 O O . HIS A 1 181 ? 24.811 0.140 -7.098 1.00 79.06 181 HIS A O 1
ATOM 1435 N N . GLU A 1 182 ? 25.263 2.324 -7.304 1.00 86.19 182 GLU A N 1
ATOM 1436 C CA . GLU A 1 182 ? 25.792 2.498 -5.953 1.00 86.19 182 GLU A CA 1
ATOM 1437 C C . GLU A 1 182 ? 24.723 2.281 -4.876 1.00 86.19 182 GLU A C 1
ATOM 1439 O O . GLU A 1 182 ? 23.517 2.466 -5.099 1.00 86.19 182 GLU A O 1
ATOM 1444 N N . MET A 1 183 ? 25.182 1.870 -3.693 1.00 86.19 183 MET A N 1
ATOM 1445 C CA . MET A 1 183 ? 24.336 1.698 -2.521 1.00 86.19 183 MET A CA 1
ATOM 1446 C C . MET A 1 183 ? 24.100 3.058 -1.861 1.00 86.19 183 MET A C 1
ATOM 1448 O O . MET A 1 183 ? 24.998 3.610 -1.231 1.00 86.19 183 MET A O 1
ATOM 1452 N N . THR A 1 184 ? 22.887 3.584 -2.001 1.00 91.00 184 THR A N 1
ATOM 1453 C CA . THR A 1 184 ? 22.463 4.843 -1.379 1.00 91.00 184 THR A CA 1
ATOM 1454 C C . THR A 1 184 ? 21.655 4.581 -0.109 1.00 91.00 184 THR A C 1
ATOM 1456 O O . THR A 1 184 ? 21.171 3.466 0.109 1.00 91.00 184 THR A O 1
ATOM 1459 N N . ASN A 1 185 ? 21.465 5.605 0.728 1.00 91.06 185 ASN A N 1
ATOM 1460 C CA . ASN A 1 185 ? 20.676 5.485 1.960 1.00 91.06 185 ASN A CA 1
ATOM 1461 C C . ASN A 1 185 ? 19.265 4.952 1.682 1.00 91.06 185 ASN A C 1
ATOM 1463 O O . ASN A 1 185 ? 18.772 4.085 2.402 1.00 91.06 185 ASN A O 1
ATOM 1467 N N . GLU A 1 186 ? 18.641 5.410 0.599 1.00 90.88 186 GLU A N 1
ATOM 1468 C CA . GLU A 1 186 ? 17.306 4.980 0.194 1.00 90.88 186 GLU A CA 1
ATOM 1469 C C . GLU A 1 186 ? 17.255 3.489 -0.155 1.00 90.88 186 GLU A C 1
ATOM 1471 O O . GLU A 1 186 ? 16.344 2.769 0.265 1.00 90.88 186 GLU A O 1
ATOM 1476 N N . LYS A 1 187 ? 18.268 2.996 -0.877 1.00 89.56 187 LYS A N 1
ATOM 1477 C CA . LYS A 1 187 ? 18.385 1.576 -1.226 1.00 89.56 187 LYS A CA 1
ATOM 1478 C C . LYS A 1 187 ? 18.661 0.709 -0.003 1.00 89.56 187 LYS A C 1
ATOM 1480 O O . LYS A 1 187 ? 18.108 -0.386 0.082 1.00 89.56 187 LYS A O 1
ATOM 1485 N N . ILE A 1 188 ? 19.450 1.198 0.956 1.00 93.56 188 ILE A N 1
ATOM 1486 C CA . ILE A 1 188 ? 19.673 0.518 2.241 1.00 93.56 188 ILE A CA 1
ATOM 1487 C C . ILE A 1 188 ? 18.349 0.393 3.000 1.00 93.56 188 ILE A C 1
ATOM 1489 O O . ILE A 1 188 ? 17.997 -0.704 3.433 1.00 93.56 188 ILE A O 1
ATOM 1493 N N . ILE A 1 189 ? 17.583 1.484 3.113 1.00 93.75 189 ILE A N 1
ATOM 1494 C CA . ILE A 1 189 ? 16.262 1.483 3.759 1.00 93.75 189 ILE A CA 1
ATOM 1495 C C . ILE A 1 189 ? 15.346 0.460 3.080 1.00 93.75 189 ILE A C 1
ATOM 1497 O O . ILE A 1 189 ? 14.776 -0.402 3.750 1.00 93.75 189 ILE A O 1
ATOM 1501 N N . ARG A 1 190 ? 15.253 0.487 1.745 1.00 92.25 190 ARG A N 1
ATOM 1502 C CA . ARG A 1 190 ? 14.460 -0.482 0.976 1.00 92.25 190 ARG A CA 1
ATOM 1503 C C . ARG A 1 190 ? 14.908 -1.925 1.218 1.00 92.25 190 ARG A C 1
ATOM 1505 O O . ARG A 1 190 ? 14.058 -2.782 1.451 1.00 92.25 190 ARG A O 1
ATOM 1512 N N . ALA A 1 191 ? 16.212 -2.198 1.211 1.00 91.75 191 ALA A N 1
ATOM 1513 C CA . ALA A 1 191 ? 16.753 -3.533 1.465 1.00 91.75 191 ALA A CA 1
ATOM 1514 C C . ALA A 1 191 ? 16.401 -4.046 2.872 1.00 91.75 191 ALA A C 1
ATOM 1516 O O . ALA A 1 191 ? 16.035 -5.210 3.027 1.00 91.75 191 ALA A O 1
ATOM 1517 N N . ILE A 1 192 ? 16.431 -3.175 3.887 1.00 94.94 192 ILE A N 1
ATOM 1518 C CA . ILE A 1 192 ? 16.005 -3.511 5.253 1.00 94.94 192 ILE A CA 1
ATOM 1519 C C . ILE A 1 192 ? 14.505 -3.829 5.291 1.00 94.94 192 ILE A C 1
ATOM 1521 O O . ILE A 1 192 ? 14.103 -4.820 5.898 1.00 94.94 192 ILE A O 1
ATOM 1525 N N . LEU A 1 193 ? 13.668 -3.041 4.614 1.00 95.19 193 LEU A N 1
ATOM 1526 C CA . LEU A 1 193 ? 12.222 -3.287 4.550 1.00 95.19 193 LEU A CA 1
ATOM 1527 C C . LEU A 1 193 ? 11.895 -4.607 3.831 1.00 95.19 193 LEU A C 1
ATOM 1529 O O . LEU A 1 193 ? 10.983 -5.325 4.246 1.00 95.19 193 LEU A O 1
ATOM 1533 N N . HIS A 1 194 ? 12.685 -4.988 2.824 1.00 92.44 194 HIS A N 1
ATOM 1534 C CA . HIS A 1 194 ? 12.553 -6.275 2.133 1.00 92.44 194 HIS A CA 1
ATOM 1535 C C . HIS A 1 194 ? 12.828 -7.484 3.040 1.00 92.44 194 HIS A C 1
ATOM 1537 O O . HIS A 1 194 ? 12.309 -8.567 2.770 1.00 92.44 194 HIS A O 1
ATOM 1543 N N . CYS A 1 195 ? 13.551 -7.316 4.156 1.00 93.62 195 CYS A N 1
ATOM 1544 C CA . CYS A 1 195 ? 13.662 -8.361 5.178 1.00 93.62 195 CYS A CA 1
ATOM 1545 C C . CYS A 1 195 ? 12.306 -8.697 5.826 1.00 93.62 195 CYS A C 1
ATOM 1547 O O . CYS A 1 195 ? 12.138 -9.807 6.332 1.00 93.62 195 CYS A O 1
ATOM 1549 N N . ILE A 1 196 ? 11.342 -7.767 5.809 1.00 95.19 196 ILE A N 1
ATOM 1550 C CA . ILE A 1 196 ? 9.968 -7.988 6.278 1.00 95.19 196 ILE A CA 1
ATOM 1551 C C . ILE A 1 196 ? 9.116 -8.533 5.126 1.00 95.19 196 ILE A C 1
ATOM 1553 O O . ILE A 1 196 ? 8.554 -9.626 5.234 1.00 95.19 196 ILE A O 1
ATOM 1557 N N . SER A 1 197 ? 9.012 -7.751 4.047 1.00 94.50 197 SER A N 1
ATOM 1558 C CA . SER A 1 197 ? 8.444 -8.111 2.740 1.00 94.50 197 SER A CA 1
ATOM 1559 C C . SER A 1 197 ? 8.661 -6.976 1.740 1.00 94.50 197 SER A C 1
ATOM 1561 O O . SER A 1 197 ? 8.769 -5.815 2.137 1.00 94.50 197 SER A O 1
ATOM 1563 N N . SER A 1 198 ? 8.681 -7.289 0.441 1.00 93.12 198 SER A N 1
ATOM 1564 C CA . SER A 1 198 ? 8.685 -6.246 -0.594 1.00 93.12 198 SER A CA 1
ATOM 1565 C C . SER A 1 198 ? 7.437 -5.365 -0.491 1.00 93.12 198 SER A C 1
ATOM 1567 O O . SER A 1 198 ? 7.542 -4.144 -0.522 1.00 93.12 198 SER A O 1
ATOM 1569 N N . GLY A 1 199 ? 6.273 -5.957 -0.214 1.00 96.12 199 GLY A N 1
ATOM 1570 C CA . GLY A 1 199 ? 5.041 -5.199 -0.039 1.00 96.12 199 GLY A CA 1
ATOM 1571 C C . GLY A 1 199 ? 5.089 -4.158 1.088 1.00 96.12 199 GLY A C 1
ATOM 1572 O O . GLY A 1 199 ? 4.522 -3.087 0.915 1.00 96.12 199 GLY A O 1
ATOM 1573 N N . VAL A 1 200 ? 5.824 -4.378 2.191 1.00 97.44 200 VAL A N 1
ATOM 1574 C CA . VAL A 1 200 ? 5.988 -3.350 3.245 1.00 97.44 200 VAL A CA 1
ATOM 1575 C C . VAL A 1 200 ? 6.725 -2.117 2.714 1.00 97.44 200 VAL A C 1
ATOM 1577 O O . VAL A 1 200 ? 6.328 -0.995 3.032 1.00 97.44 200 VAL A O 1
ATOM 1580 N N . SER A 1 201 ? 7.768 -2.297 1.894 1.00 96.19 201 SER A N 1
ATOM 1581 C CA . SER A 1 201 ? 8.481 -1.154 1.308 1.00 96.19 201 SER A CA 1
ATOM 1582 C C . SER A 1 201 ? 7.577 -0.364 0.362 1.00 96.19 201 SER A C 1
ATOM 1584 O O . SER A 1 201 ? 7.590 0.866 0.393 1.00 96.19 201 SER A O 1
ATOM 1586 N N . VAL A 1 202 ? 6.724 -1.064 -0.391 1.00 96.75 202 VAL A N 1
ATOM 1587 C CA . VAL A 1 202 ? 5.717 -0.478 -1.284 1.00 96.75 202 VAL A CA 1
ATOM 1588 C C . VAL A 1 202 ? 4.589 0.219 -0.509 1.00 96.75 202 VAL A C 1
ATOM 1590 O O . VAL A 1 202 ? 4.158 1.295 -0.910 1.00 96.75 202 VAL A O 1
ATOM 1593 N N . CYS A 1 203 ? 4.136 -0.327 0.624 1.00 98.44 203 CYS A N 1
ATOM 1594 C CA . CYS A 1 203 ? 3.139 0.319 1.484 1.00 98.44 203 CYS A CA 1
ATOM 1595 C C . CYS A 1 203 ? 3.640 1.671 2.002 1.00 98.44 203 CYS A C 1
ATOM 1597 O O . CYS A 1 203 ? 2.939 2.673 1.886 1.00 98.44 203 CYS A O 1
ATOM 1599 N N . ILE A 1 204 ? 4.864 1.702 2.544 1.00 98.06 204 ILE A N 1
ATOM 1600 C CA . ILE A 1 204 ? 5.497 2.945 3.005 1.00 98.06 204 ILE A CA 1
ATOM 1601 C C . ILE A 1 204 ? 5.610 3.921 1.837 1.00 98.06 204 ILE A C 1
ATOM 1603 O O . ILE A 1 204 ? 5.154 5.055 1.943 1.00 98.06 204 ILE A O 1
ATOM 1607 N N . LEU A 1 205 ? 6.157 3.462 0.709 1.00 96.38 205 LEU A N 1
ATOM 1608 C CA . LEU A 1 205 ? 6.324 4.265 -0.496 1.00 96.38 205 LEU A CA 1
ATOM 1609 C C . LEU A 1 205 ? 5.015 4.929 -0.939 1.00 96.38 205 LEU A C 1
ATOM 1611 O O . LEU A 1 205 ? 4.980 6.137 -1.160 1.00 96.38 205 LEU A O 1
ATOM 1615 N N . GLY A 1 206 ? 3.940 4.144 -1.036 1.00 98.00 206 GLY A N 1
ATOM 1616 C CA . GLY A 1 206 ? 2.635 4.625 -1.469 1.00 98.00 206 GLY A CA 1
ATOM 1617 C C . GLY A 1 206 ? 2.093 5.728 -0.563 1.00 98.00 206 GLY A C 1
ATOM 1618 O O . GLY A 1 206 ? 1.601 6.745 -1.047 1.00 98.00 206 GLY A O 1
ATOM 1619 N N . VAL A 1 207 ? 2.240 5.564 0.753 1.00 98.62 207 VAL A N 1
ATOM 1620 C CA . VAL A 1 207 ? 1.816 6.572 1.734 1.00 98.62 207 VAL A CA 1
ATOM 1621 C C . VAL A 1 207 ? 2.644 7.849 1.612 1.00 98.62 207 VAL A C 1
ATOM 1623 O O . VAL A 1 207 ? 2.065 8.936 1.611 1.00 98.62 207 VAL A O 1
ATOM 1626 N N . LEU A 1 208 ? 3.967 7.743 1.454 1.00 98.06 208 LEU A N 1
ATOM 1627 C CA . LEU A 1 208 ? 4.838 8.907 1.255 1.00 98.06 208 LEU A CA 1
ATOM 1628 C C . LEU A 1 208 ? 4.450 9.674 -0.014 1.00 98.06 208 LEU A C 1
ATOM 1630 O O . LEU A 1 208 ? 4.196 10.873 0.049 1.00 98.06 208 LEU A O 1
ATOM 1634 N N . MET A 1 209 ? 4.308 8.976 -1.144 1.00 98.06 209 MET A N 1
ATOM 1635 C CA . MET A 1 209 ? 3.921 9.585 -2.421 1.00 98.06 209 MET A CA 1
ATOM 1636 C C . MET A 1 209 ? 2.553 10.269 -2.340 1.00 98.06 209 MET A C 1
ATOM 1638 O O . MET A 1 209 ? 2.392 11.388 -2.829 1.00 98.06 209 MET A O 1
ATOM 1642 N N . ALA A 1 210 ? 1.565 9.627 -1.713 1.00 98.44 210 ALA A N 1
ATOM 1643 C CA . ALA A 1 210 ? 0.232 10.203 -1.557 1.00 98.44 210 ALA A CA 1
ATOM 1644 C C . ALA A 1 210 ? 0.221 11.424 -0.620 1.00 98.44 210 ALA A C 1
ATOM 1646 O O . ALA A 1 210 ? -0.519 12.379 -0.867 1.00 98.44 210 ALA A O 1
ATOM 1647 N N . THR A 1 211 ? 1.056 11.426 0.423 1.00 98.25 211 THR A N 1
ATOM 1648 C CA . THR A 1 211 ? 1.193 12.566 1.346 1.00 98.25 211 THR A CA 1
ATOM 1649 C C . THR A 1 211 ? 1.935 13.731 0.692 1.00 98.25 211 THR A C 1
ATOM 1651 O O . THR A 1 211 ? 1.506 14.876 0.809 1.00 98.25 211 THR A O 1
ATOM 1654 N N . ASP A 1 212 ? 2.996 13.456 -0.069 1.00 97.62 212 ASP A N 1
ATOM 1655 C CA . ASP A 1 212 ? 3.757 14.474 -0.804 1.00 97.62 212 ASP A CA 1
ATOM 1656 C C . ASP A 1 212 ? 2.923 15.155 -1.898 1.00 97.62 212 ASP A C 1
ATOM 1658 O O . ASP A 1 212 ? 3.108 16.339 -2.168 1.00 97.62 212 ASP A O 1
ATOM 1662 N N . ASN A 1 213 ? 1.950 14.444 -2.477 1.00 97.44 213 ASN A N 1
ATOM 1663 C CA . ASN A 1 213 ? 0.989 15.006 -3.433 1.00 97.44 213 ASN A CA 1
ATOM 1664 C C . ASN A 1 213 ? -0.221 15.691 -2.766 1.00 97.44 213 ASN A C 1
ATOM 1666 O O . ASN A 1 213 ? -1.141 16.121 -3.459 1.00 97.44 213 ASN A O 1
ATOM 1670 N N . GLY A 1 214 ? -0.256 15.783 -1.433 1.00 97.38 214 GLY A N 1
ATOM 1671 C CA . GLY A 1 214 ? -1.334 16.442 -0.688 1.00 97.38 214 GLY A CA 1
ATOM 1672 C C . GLY A 1 214 ? -2.667 15.685 -0.671 1.00 97.38 214 GLY A C 1
ATOM 1673 O O . GLY A 1 214 ? -3.679 16.243 -0.248 1.00 97.38 214 GLY A O 1
ATOM 1674 N N . VAL A 1 215 ? -2.687 14.423 -1.113 1.00 98.00 215 VAL A N 1
ATOM 1675 C CA . VAL A 1 215 ? -3.881 13.559 -1.066 1.00 98.00 215 VAL A CA 1
ATOM 1676 C C . VAL A 1 215 ? -4.105 13.025 0.354 1.00 98.00 215 VAL A C 1
ATOM 1678 O O . VAL A 1 215 ? -5.244 12.906 0.822 1.00 98.00 215 VAL A O 1
ATOM 1681 N N . LEU A 1 216 ? -3.012 12.747 1.066 1.00 98.25 216 LEU A N 1
ATOM 1682 C CA . LEU A 1 216 ? -3.019 12.460 2.499 1.00 98.25 216 LEU A CA 1
ATOM 1683 C C . LEU A 1 216 ? -2.498 13.648 3.303 1.00 98.25 216 LEU A C 1
ATOM 1685 O O . LEU A 1 216 ? -1.688 14.442 2.823 1.00 98.25 216 LEU A O 1
ATOM 1689 N N . LYS A 1 217 ? -2.944 13.745 4.557 1.00 97.06 217 LYS A N 1
ATOM 1690 C CA . LYS A 1 217 ? -2.414 14.703 5.534 1.00 97.06 217 LYS A CA 1
ATOM 1691 C C . LYS A 1 217 ? -1.421 14.013 6.466 1.00 97.06 217 LYS A C 1
ATOM 1693 O O . LYS A 1 217 ? -1.642 12.880 6.884 1.00 97.06 217 LYS A O 1
ATOM 1698 N N . LYS A 1 218 ? -0.357 14.715 6.859 1.00 96.62 218 LYS A N 1
ATOM 1699 C CA . LYS A 1 218 ? 0.562 14.237 7.904 1.00 96.62 218 LYS A CA 1
ATOM 1700 C C . LYS A 1 218 ? -0.214 13.902 9.187 1.00 96.62 218 LYS A C 1
ATOM 1702 O O . LYS A 1 218 ? -1.061 14.680 9.624 1.00 96.62 218 LYS A O 1
ATOM 1707 N N . GLY A 1 219 ? 0.064 12.735 9.765 1.00 96.31 219 GLY A N 1
ATOM 1708 C CA . GLY A 1 219 ? -0.622 12.195 10.941 1.00 96.31 219 GLY A CA 1
ATOM 1709 C C . GLY A 1 219 ? -1.929 11.447 10.653 1.00 96.31 219 GLY A C 1
ATOM 1710 O O . GLY A 1 219 ? -2.480 10.858 11.579 1.00 96.31 219 GLY A O 1
ATOM 1711 N N . GLU A 1 220 ? -2.422 11.438 9.410 1.00 97.25 220 GLU A N 1
ATOM 1712 C CA . GLU A 1 220 ? -3.609 10.671 9.013 1.00 97.25 220 GLU A CA 1
ATOM 1713 C C . GLU A 1 220 ? -3.326 9.163 9.058 1.00 97.25 220 GLU A C 1
ATOM 1715 O O . GLU A 1 220 ? -2.296 8.705 8.569 1.00 97.25 220 GLU A O 1
ATOM 1720 N N . GLU A 1 221 ? -4.235 8.382 9.640 1.00 98.12 221 GLU A N 1
ATOM 1721 C CA . GLU A 1 221 ? -4.146 6.920 9.647 1.00 98.12 221 GLU A CA 1
ATOM 1722 C C . GLU A 1 221 ? -4.826 6.347 8.397 1.00 98.12 221 GLU A C 1
ATOM 1724 O O . GLU A 1 221 ? -5.975 6.680 8.092 1.00 98.12 221 GLU A O 1
ATOM 1729 N N . VAL A 1 222 ? -4.110 5.497 7.660 1.00 98.75 222 VAL A N 1
ATOM 1730 C CA . VAL A 1 222 ? -4.572 4.890 6.405 1.00 98.75 222 VAL A CA 1
ATOM 1731 C C . VAL A 1 222 ? -4.242 3.403 6.358 1.00 98.75 222 VAL A C 1
ATOM 1733 O O . VAL A 1 222 ? -3.278 2.953 6.978 1.00 98.75 222 VAL A O 1
ATOM 1736 N N . ILE A 1 223 ? -4.999 2.635 5.572 1.00 98.88 223 ILE A N 1
ATOM 1737 C CA . ILE A 1 223 ? -4.548 1.300 5.163 1.00 98.88 223 ILE A CA 1
ATOM 1738 C C . ILE A 1 223 ? -3.710 1.446 3.898 1.00 98.88 223 ILE A C 1
ATOM 1740 O O . ILE A 1 223 ? -4.130 2.102 2.952 1.00 98.88 223 ILE A O 1
ATOM 1744 N N . ALA A 1 224 ? -2.544 0.816 3.850 1.00 98.88 224 ALA A N 1
ATOM 1745 C CA . ALA A 1 224 ? -1.709 0.752 2.660 1.00 98.88 224 ALA A CA 1
ATOM 1746 C C . ALA A 1 224 ? -1.574 -0.693 2.191 1.00 98.88 224 ALA A C 1
ATOM 1748 O O . ALA A 1 224 ? -1.228 -1.563 2.987 1.00 98.88 224 ALA A O 1
ATOM 1749 N N . CYS A 1 225 ? -1.841 -0.931 0.907 1.00 98.88 225 CYS A N 1
ATOM 1750 C CA . CYS A 1 225 ? -1.729 -2.229 0.253 1.00 98.88 225 CYS A CA 1
ATOM 1751 C C . CYS A 1 225 ? -0.607 -2.194 -0.788 1.00 98.88 225 CYS A C 1
ATOM 1753 O O . CYS A 1 225 ? -0.638 -1.394 -1.728 1.00 98.88 225 CYS A O 1
ATOM 1755 N N . GLY A 1 226 ? 0.353 -3.101 -0.635 1.00 97.88 226 GLY A N 1
ATOM 1756 C CA . GLY A 1 226 ? 1.503 -3.283 -1.511 1.00 97.88 226 GLY A CA 1
ATOM 1757 C C . GLY A 1 226 ? 1.684 -4.752 -1.885 1.00 97.88 226 GLY A C 1
ATOM 1758 O O . GLY A 1 226 ? 0.998 -5.642 -1.375 1.00 97.88 226 GLY A O 1
ATOM 1759 N N . GLY A 1 227 ? 2.610 -5.025 -2.795 1.00 93.88 227 GLY A N 1
ATOM 1760 C CA . GLY A 1 227 ? 2.847 -6.383 -3.266 1.00 93.88 227 GLY A CA 1
ATOM 1761 C C . GLY A 1 227 ? 4.252 -6.601 -3.791 1.00 93.88 227 GLY A C 1
ATOM 1762 O O . GLY A 1 227 ? 4.994 -5.651 -4.037 1.00 93.88 227 GLY A O 1
ATOM 1763 N N . SER A 1 228 ? 4.593 -7.873 -3.970 1.00 90.25 228 SER A N 1
ATOM 1764 C CA . SER A 1 228 ? 5.796 -8.309 -4.673 1.00 90.25 228 SER A CA 1
ATOM 1765 C C . SER A 1 228 ? 5.451 -8.627 -6.127 1.00 90.25 228 SER A C 1
ATOM 1767 O O . SER A 1 228 ? 4.463 -9.312 -6.384 1.00 90.25 228 SER A O 1
ATOM 1769 N N . PHE A 1 229 ? 6.298 -8.216 -7.073 1.00 84.56 229 PHE A N 1
ATOM 1770 C CA . PHE A 1 229 ? 6.130 -8.494 -8.507 1.00 84.56 229 PHE A CA 1
ATOM 1771 C C . PHE A 1 229 ? 4.834 -7.902 -9.093 1.00 84.56 229 PHE A C 1
ATOM 1773 O O . PHE A 1 229 ? 4.805 -6.734 -9.470 1.00 84.56 229 PHE A O 1
ATOM 1780 N N . LEU A 1 230 ? 3.773 -8.709 -9.165 1.00 87.50 230 LEU A N 1
ATOM 1781 C CA . LEU A 1 230 ? 2.446 -8.346 -9.652 1.00 87.50 230 LEU A CA 1
ATOM 1782 C C . LEU A 1 230 ? 1.415 -8.555 -8.544 1.00 87.50 230 LEU A C 1
ATOM 1784 O O . LEU A 1 230 ? 1.515 -9.494 -7.756 1.00 87.50 230 LEU A O 1
ATOM 1788 N N . GLY A 1 231 ? 0.386 -7.709 -8.530 1.00 93.94 231 GLY A N 1
ATOM 1789 C CA . GLY A 1 231 ? -0.704 -7.790 -7.561 1.00 93.94 231 GLY A CA 1
ATOM 1790 C C . GLY A 1 231 ? -0.332 -7.285 -6.166 1.00 93.94 231 GLY A C 1
ATOM 1791 O O . GLY A 1 231 ? 0.585 -6.482 -6.007 1.00 93.94 231 GLY A O 1
ATOM 1792 N N . LEU A 1 232 ? -1.097 -7.714 -5.162 1.00 97.56 232 LEU A N 1
ATOM 1793 C CA . LEU A 1 232 ? -0.936 -7.315 -3.762 1.00 97.56 232 LEU A CA 1
ATOM 1794 C C . LEU A 1 232 ? -0.732 -8.557 -2.895 1.00 97.56 232 LEU A C 1
ATOM 1796 O O . LEU A 1 232 ? -1.439 -9.548 -3.060 1.00 97.56 232 LEU A O 1
ATOM 1800 N N . ASP A 1 233 ? 0.196 -8.487 -1.944 1.00 97.06 233 ASP A N 1
ATOM 1801 C CA . ASP A 1 233 ? 0.450 -9.565 -0.975 1.00 97.06 233 ASP A CA 1
ATOM 1802 C C . ASP A 1 233 ? 0.663 -9.072 0.461 1.00 97.06 233 ASP A C 1
ATOM 1804 O O . ASP A 1 233 ? 0.852 -9.880 1.370 1.00 97.06 233 ASP A O 1
ATOM 1808 N N . THR A 1 234 ? 0.624 -7.757 0.676 1.00 98.56 234 THR A N 1
ATOM 1809 C CA . THR A 1 234 ? 0.925 -7.131 1.959 1.00 98.56 234 THR A CA 1
ATOM 1810 C C . THR A 1 234 ? -0.016 -5.961 2.211 1.00 98.56 234 THR A C 1
ATOM 1812 O O . THR A 1 234 ? -0.273 -5.159 1.312 1.00 98.56 234 THR A O 1
ATOM 1815 N N . ALA A 1 235 ? -0.487 -5.822 3.449 1.00 98.81 235 ALA A N 1
ATOM 1816 C CA . ALA A 1 235 ? -1.225 -4.641 3.884 1.00 98.81 235 ALA A CA 1
ATOM 1817 C C . ALA A 1 235 ? -0.864 -4.228 5.311 1.00 98.81 235 ALA A C 1
ATOM 1819 O O . ALA A 1 235 ? -0.666 -5.079 6.183 1.00 98.81 235 ALA A O 1
ATOM 1820 N N . CYS A 1 236 ? -0.814 -2.917 5.544 1.00 98.75 236 CYS A N 1
ATOM 1821 C CA . CYS A 1 236 ? -0.455 -2.306 6.822 1.00 98.75 236 CYS A CA 1
ATOM 1822 C C . CYS A 1 236 ? -1.410 -1.162 7.184 1.00 98.75 236 CYS A C 1
ATOM 1824 O O . CYS A 1 236 ? -1.885 -0.459 6.295 1.00 98.75 236 CYS A O 1
ATOM 1826 N N . VAL A 1 237 ? -1.614 -0.924 8.481 1.00 98.75 237 VAL A N 1
ATOM 1827 C CA . VAL A 1 237 ? -2.103 0.366 8.993 1.00 98.75 237 VAL A CA 1
ATOM 1828 C C . VAL A 1 237 ? -0.891 1.279 9.131 1.00 98.75 237 VAL A C 1
ATOM 1830 O O . VAL A 1 237 ? 0.098 0.909 9.771 1.00 98.75 237 VAL A O 1
ATOM 1833 N N . VAL A 1 238 ? -0.942 2.450 8.507 1.00 98.69 238 VAL A N 1
ATOM 1834 C CA . VAL A 1 238 ? 0.181 3.385 8.448 1.00 98.69 238 VAL A CA 1
ATOM 1835 C C . VAL A 1 238 ? -0.289 4.779 8.830 1.00 98.69 238 VAL A C 1
ATOM 1837 O O . VAL A 1 238 ? -1.271 5.286 8.289 1.00 98.69 238 VAL A O 1
ATOM 1840 N N . ARG A 1 239 ? 0.453 5.425 9.727 1.00 98.38 239 ARG A N 1
ATOM 1841 C CA . ARG A 1 239 ? 0.319 6.851 10.007 1.00 98.38 239 ARG A CA 1
ATOM 1842 C C . ARG A 1 239 ? 1.139 7.639 8.994 1.00 98.38 239 ARG A C 1
ATOM 1844 O O . ARG A 1 239 ? 2.362 7.500 8.931 1.00 98.38 239 ARG A O 1
ATOM 1851 N N . ALA A 1 240 ? 0.451 8.436 8.190 1.00 98.25 240 ALA A N 1
ATOM 1852 C CA . ALA A 1 240 ? 1.007 9.148 7.055 1.00 98.25 240 ALA A CA 1
ATOM 1853 C C . ALA A 1 240 ? 1.986 10.252 7.468 1.00 98.25 240 ALA A C 1
ATOM 1855 O O . ALA A 1 240 ? 1.808 10.933 8.480 1.00 98.25 240 ALA A O 1
ATOM 1856 N N . SER A 1 241 ? 3.015 10.448 6.648 1.00 98.06 241 SER A N 1
ATOM 1857 C CA . SER A 1 241 ? 3.975 11.541 6.770 1.00 98.06 241 SER A CA 1
ATOM 1858 C C . SER A 1 241 ? 4.580 11.841 5.403 1.00 98.06 241 SER A C 1
ATOM 1860 O O . SER A 1 241 ? 4.541 10.998 4.505 1.00 98.06 241 SER A O 1
ATOM 1862 N N . ASN A 1 242 ? 5.115 13.046 5.239 1.00 96.81 242 ASN A N 1
ATOM 1863 C CA . ASN A 1 242 ? 5.848 13.419 4.037 1.00 96.81 242 ASN A CA 1
ATOM 1864 C C . ASN A 1 242 ? 7.190 12.686 3.975 1.00 96.81 242 ASN A C 1
ATOM 1866 O O . ASN A 1 242 ? 7.776 12.356 5.010 1.00 96.81 242 ASN A O 1
ATOM 1870 N N . SER A 1 243 ? 7.711 12.465 2.766 1.00 95.44 243 SER A N 1
ATOM 1871 C CA . SER A 1 243 ? 8.995 11.769 2.583 1.00 95.44 243 SER A CA 1
ATOM 1872 C C . SER A 1 243 ? 10.157 12.483 3.272 1.00 95.44 243 SER A C 1
ATOM 1874 O O . SER A 1 243 ? 10.987 11.830 3.901 1.00 95.44 243 SER A O 1
ATOM 1876 N N . VAL A 1 244 ? 10.171 13.818 3.242 1.00 94.94 244 VAL A N 1
ATOM 1877 C CA . VAL A 1 244 ? 11.192 14.649 3.906 1.00 94.94 244 VAL A CA 1
ATOM 1878 C C . VAL A 1 244 ? 11.186 14.518 5.433 1.00 94.94 244 VAL A C 1
ATOM 1880 O O . VAL A 1 244 ? 12.217 14.715 6.070 1.00 94.94 244 VAL A O 1
ATOM 1883 N N . ASP A 1 245 ? 10.047 14.128 6.011 1.00 95.94 245 ASP A N 1
ATOM 1884 C CA . ASP A 1 245 ? 9.818 14.051 7.455 1.00 95.94 245 ASP A CA 1
ATOM 1885 C C . ASP A 1 245 ? 9.799 12.607 7.981 1.00 95.94 245 ASP A C 1
ATOM 1887 O O . ASP A 1 245 ? 9.512 12.387 9.161 1.00 95.94 245 ASP A O 1
ATOM 1891 N N . ILE A 1 246 ? 10.105 11.616 7.135 1.00 95.44 246 ILE A N 1
ATOM 1892 C CA . ILE A 1 246 ? 9.915 10.184 7.423 1.00 95.44 246 ILE A CA 1
ATOM 1893 C C . ILE A 1 246 ? 10.526 9.737 8.762 1.00 95.44 246 ILE A C 1
ATOM 1895 O O . ILE A 1 246 ? 9.913 8.933 9.460 1.00 95.44 246 ILE A O 1
ATOM 1899 N N . PHE A 1 247 ? 11.686 10.286 9.142 1.00 94.56 247 PHE A N 1
ATOM 1900 C CA . PHE A 1 247 ? 12.421 9.937 10.367 1.00 94.56 247 PHE A CA 1
ATOM 1901 C C . PHE A 1 247 ? 12.298 10.973 11.494 1.00 94.56 247 PHE A C 1
ATOM 1903 O O . PHE A 1 247 ? 13.037 10.910 12.477 1.00 94.56 247 PHE A O 1
ATOM 1910 N N . THR A 1 248 ? 11.396 11.946 11.362 1.00 95.62 248 THR A N 1
ATOM 1911 C CA . THR A 1 248 ? 11.105 12.907 12.437 1.00 95.62 248 THR A CA 1
ATOM 1912 C C . THR A 1 248 ? 10.267 12.256 13.543 1.00 95.62 248 THR A C 1
ATOM 1914 O O . THR A 1 248 ? 9.745 11.155 13.379 1.00 95.62 248 THR A O 1
ATOM 1917 N N . GLU A 1 249 ? 10.099 12.936 14.680 1.00 90.69 249 GLU A N 1
ATOM 1918 C CA . GLU A 1 249 ? 9.245 12.454 15.781 1.00 90.69 249 GLU A CA 1
ATOM 1919 C C . GLU A 1 249 ? 7.787 12.228 15.334 1.00 90.69 249 GLU A C 1
ATOM 1921 O O . GLU A 1 249 ? 7.129 11.267 15.733 1.00 90.69 249 GLU A O 1
ATOM 1926 N N . GLU A 1 250 ? 7.306 13.069 14.420 1.00 90.19 250 GLU A N 1
ATOM 1927 C CA . GLU A 1 250 ? 5.995 12.949 13.778 1.00 90.19 250 GLU A CA 1
ATOM 1928 C C . GLU A 1 250 ? 6.072 12.226 12.422 1.00 90.19 250 GLU A C 1
ATOM 1930 O O . GLU A 1 250 ? 5.190 12.374 11.571 1.00 90.19 250 GLU A O 1
ATOM 1935 N N . GLY A 1 251 ? 7.141 11.460 12.210 1.00 95.06 251 GLY A N 1
ATOM 1936 C CA . GLY A 1 251 ? 7.396 10.683 11.008 1.00 95.06 251 GLY A CA 1
ATOM 1937 C C . GLY A 1 251 ? 6.383 9.564 10.781 1.00 95.06 251 GLY A C 1
ATOM 1938 O O . GLY A 1 251 ? 5.429 9.367 11.544 1.00 95.06 251 GLY A O 1
ATOM 1939 N N . LEU A 1 252 ? 6.602 8.836 9.690 1.00 97.56 252 LEU A N 1
ATOM 1940 C CA . LEU A 1 252 ? 5.749 7.722 9.297 1.00 97.56 252 LEU A CA 1
ATOM 1941 C C . LEU A 1 252 ? 5.863 6.588 10.318 1.00 97.56 252 LEU A C 1
ATOM 1943 O O . LEU A 1 252 ? 6.961 6.232 10.746 1.00 97.56 252 LEU A O 1
ATOM 1947 N N . VAL A 1 253 ? 4.732 5.978 10.671 1.00 97.88 253 VAL A N 1
ATOM 1948 C CA . VAL A 1 253 ? 4.700 4.813 11.565 1.00 97.88 253 VAL A CA 1
ATOM 1949 C C . VAL A 1 253 ? 3.857 3.715 10.945 1.00 97.88 253 VAL A C 1
ATOM 1951 O O . VAL A 1 253 ? 2.733 3.957 10.518 1.00 97.88 253 VAL A O 1
ATOM 1954 N N . ILE A 1 254 ? 4.398 2.499 10.908 1.00 98.06 254 ILE A N 1
ATOM 1955 C CA . ILE A 1 254 ? 3.600 1.298 10.662 1.00 98.06 254 ILE A CA 1
ATOM 1956 C C . ILE A 1 254 ? 2.988 0.901 12.003 1.00 98.06 254 ILE A C 1
ATOM 1958 O O . ILE A 1 254 ? 3.693 0.394 12.873 1.00 98.06 254 ILE A O 1
ATOM 1962 N N . GLU A 1 255 ? 1.697 1.167 12.173 1.00 97.31 255 GLU A N 1
ATOM 1963 C CA . GLU A 1 255 ? 0.970 0.892 13.417 1.00 97.31 255 GLU A CA 1
ATOM 1964 C C . GLU A 1 255 ? 0.590 -0.595 13.498 1.00 97.31 255 GLU A C 1
ATOM 1966 O O . GLU A 1 255 ? 0.703 -1.223 14.550 1.00 97.31 255 GLU A O 1
ATOM 1971 N N . GLU A 1 256 ? 0.199 -1.196 12.366 1.00 98.12 256 GLU A N 1
ATOM 1972 C CA . GLU A 1 256 ? -0.175 -2.611 12.284 1.00 98.12 256 GLU A CA 1
ATOM 1973 C C . GLU A 1 256 ? 0.246 -3.233 10.949 1.00 98.12 256 GLU A C 1
ATOM 1975 O O . GLU A 1 256 ? 0.205 -2.585 9.904 1.00 98.12 256 GLU A O 1
ATOM 1980 N N . ILE A 1 257 ? 0.587 -4.523 10.965 1.00 98.50 257 ILE A N 1
ATOM 1981 C CA . ILE A 1 257 ? 0.733 -5.344 9.756 1.00 98.50 257 ILE A CA 1
ATOM 1982 C C . ILE A 1 257 ? -0.455 -6.300 9.722 1.00 98.50 257 ILE A C 1
ATOM 1984 O O . ILE A 1 257 ? -0.604 -7.123 10.621 1.00 98.50 257 ILE A O 1
ATOM 1988 N N . LEU A 1 258 ? -1.291 -6.202 8.691 1.00 98.62 258 LEU A N 1
ATOM 1989 C CA . LEU A 1 258 ? -2.509 -7.007 8.552 1.00 98.62 258 LEU A CA 1
ATOM 1990 C C . LEU A 1 258 ? -2.207 -8.352 7.908 1.00 98.62 258 LEU A C 1
ATOM 1992 O O . LEU A 1 258 ? -2.673 -9.404 8.351 1.00 98.62 258 LEU A O 1
ATOM 1996 N N . CYS A 1 259 ? -1.397 -8.313 6.855 1.00 98.56 259 CYS A N 1
ATOM 1997 C CA . CYS A 1 259 ? -0.961 -9.499 6.149 1.00 98.56 259 CYS A CA 1
ATOM 1998 C C . CYS A 1 259 ? 0.379 -9.273 5.454 1.00 98.56 259 CYS A C 1
ATOM 2000 O O . CYS A 1 259 ? 0.724 -8.137 5.128 1.00 98.56 259 CYS A O 1
ATOM 2002 N N . LYS A 1 260 ? 1.132 -10.357 5.249 1.00 97.62 260 LYS A N 1
ATOM 2003 C CA . LYS A 1 260 ? 2.339 -10.384 4.411 1.00 97.62 260 LYS A CA 1
ATOM 2004 C C . LYS A 1 260 ? 2.711 -11.816 4.010 1.00 97.62 260 LYS A C 1
ATOM 2006 O O . LYS A 1 260 ? 2.308 -12.760 4.697 1.00 97.62 260 LYS A O 1
ATOM 2011 N N . PRO A 1 261 ? 3.584 -12.026 3.013 1.00 95.75 261 PRO A N 1
ATOM 2012 C CA . PRO A 1 261 ? 4.203 -13.329 2.799 1.00 95.75 261 PRO A CA 1
ATOM 2013 C C . PRO A 1 261 ? 5.018 -13.779 4.020 1.00 95.75 261 PRO A C 1
ATOM 2015 O O . PRO A 1 261 ? 5.719 -12.988 4.665 1.00 95.75 261 PRO A O 1
ATOM 2018 N N . ARG A 1 262 ? 4.948 -15.067 4.368 1.00 94.38 262 ARG A N 1
ATOM 2019 C CA . ARG A 1 262 ? 5.718 -15.644 5.479 1.00 94.38 262 ARG A CA 1
ATOM 2020 C C . ARG A 1 262 ? 7.214 -15.597 5.191 1.00 94.38 262 ARG A C 1
ATOM 2022 O O . ARG A 1 262 ? 7.976 -15.189 6.064 1.00 94.38 262 ARG A O 1
ATOM 2029 N N . ASN A 1 263 ? 7.607 -15.979 3.977 1.00 89.50 263 ASN A N 1
ATOM 2030 C CA . ASN A 1 263 ? 8.981 -15.900 3.499 1.00 89.50 263 ASN A CA 1
ATOM 2031 C C . ASN A 1 263 ? 9.070 -14.895 2.333 1.00 89.50 263 ASN A C 1
ATOM 2033 O O . ASN A 1 263 ? 8.650 -15.220 1.224 1.00 89.50 263 ASN A O 1
ATOM 2037 N N . PRO A 1 264 ? 9.631 -13.695 2.567 1.00 79.75 264 PRO A N 1
ATOM 2038 C CA . PRO A 1 264 ? 9.695 -12.635 1.564 1.00 79.75 264 PRO A CA 1
ATOM 2039 C C . PRO A 1 264 ? 10.794 -12.842 0.514 1.00 79.75 264 PRO A C 1
ATOM 2041 O O . PRO A 1 264 ? 10.859 -12.086 -0.447 1.00 79.75 264 PRO A O 1
ATOM 2044 N N . LYS A 1 265 ? 11.665 -13.846 0.694 1.00 72.00 265 LYS A N 1
ATOM 2045 C CA . LYS A 1 265 ? 12.760 -14.168 -0.233 1.00 72.00 265 LYS A CA 1
ATOM 2046 C C . LYS A 1 265 ? 12.340 -15.110 -1.360 1.00 72.00 265 LYS A C 1
ATOM 2048 O O . LYS A 1 265 ? 13.175 -15.474 -2.179 1.00 72.00 265 LYS A O 1
ATOM 2053 N N . TYR A 1 266 ? 11.091 -15.573 -1.370 1.00 63.56 266 TYR A N 1
ATOM 2054 C CA . TYR A 1 266 ? 10.597 -16.390 -2.471 1.00 63.56 266 TYR A CA 1
ATOM 2055 C C . TYR A 1 266 ? 10.443 -15.525 -3.723 1.00 63.56 266 TYR A C 1
ATOM 2057 O O . TYR A 1 266 ? 9.603 -14.626 -3.773 1.00 63.56 266 TYR A O 1
ATOM 2065 N N . GLU A 1 267 ? 11.281 -15.809 -4.717 1.00 54.12 267 GLU A N 1
ATOM 2066 C CA . GLU A 1 267 ? 11.311 -15.118 -6.001 1.00 54.12 267 GLU A CA 1
ATOM 2067 C C . GLU A 1 267 ? 10.394 -15.787 -7.030 1.00 54.12 267 GLU A C 1
ATOM 2069 O O . GLU A 1 267 ? 10.141 -16.991 -6.994 1.00 54.12 267 GLU A O 1
ATOM 2074 N N . TRP A 1 268 ? 9.887 -14.980 -7.960 1.00 56.25 268 TRP A N 1
ATOM 2075 C CA . TRP A 1 268 ? 9.206 -15.440 -9.168 1.00 56.25 268 TRP A CA 1
ATOM 2076 C C . TRP A 1 268 ? 10.199 -16.138 -10.129 1.00 56.25 268 TRP A C 1
ATOM 2078 O O . TRP A 1 268 ? 11.347 -15.699 -10.187 1.00 56.25 268 TRP A O 1
ATOM 2088 N N . PRO A 1 269 ? 9.804 -17.157 -10.929 1.00 54.25 269 PRO A N 1
ATOM 2089 C CA . PRO A 1 269 ? 8.471 -17.735 -11.078 1.00 54.25 269 PRO A CA 1
ATOM 2090 C C . PRO A 1 269 ? 8.268 -18.958 -10.177 1.00 54.25 269 PRO A C 1
ATOM 2092 O O . PRO A 1 269 ? 8.749 -20.054 -10.457 1.00 54.25 269 PRO A O 1
ATOM 2095 N N . ILE A 1 270 ? 7.457 -18.807 -9.132 1.00 54.28 270 ILE A N 1
ATOM 2096 C CA . ILE A 1 270 ? 6.810 -19.964 -8.507 1.00 54.28 270 ILE A CA 1
ATOM 2097 C C . ILE A 1 270 ? 5.524 -20.199 -9.286 1.00 54.28 270 ILE A C 1
ATOM 2099 O O . ILE A 1 270 ? 4.782 -19.258 -9.554 1.00 54.28 270 ILE A O 1
ATOM 2103 N N . THR A 1 271 ? 5.241 -21.447 -9.657 1.00 56.38 271 THR A N 1
ATOM 2104 C CA . THR A 1 271 ? 3.938 -21.800 -10.231 1.00 56.38 271 THR A CA 1
ATOM 2105 C C . THR A 1 271 ? 2.864 -21.530 -9.174 1.00 56.38 271 THR A C 1
ATOM 2107 O O . THR A 1 271 ? 2.658 -22.339 -8.272 1.00 56.38 271 THR A O 1
ATOM 2110 N N . GLN A 1 272 ? 2.213 -20.369 -9.247 1.00 59.69 272 GLN A N 1
ATOM 2111 C CA . GLN A 1 272 ? 1.194 -19.948 -8.288 1.00 59.69 272 GLN A CA 1
ATOM 2112 C C . GLN A 1 272 ? -0.116 -20.691 -8.558 1.00 59.69 272 GLN A C 1
ATOM 2114 O O . GLN A 1 272 ? -1.015 -20.182 -9.220 1.00 59.69 272 GLN A O 1
ATOM 2119 N N . LYS A 1 273 ? -0.226 -21.930 -8.075 1.00 56.50 273 LYS A N 1
ATOM 2120 C CA . LYS A 1 273 ? -1.496 -22.664 -8.052 1.00 56.50 273 LYS A CA 1
ATOM 2121 C C . LYS A 1 273 ? -2.120 -22.529 -6.671 1.00 56.50 273 LYS A C 1
ATOM 2123 O O . LYS A 1 273 ? -1.449 -22.777 -5.669 1.00 56.50 273 LYS A O 1
ATOM 2128 N N . LYS A 1 274 ? -3.408 -22.170 -6.612 1.00 51.59 274 LYS A N 1
ATOM 2129 C 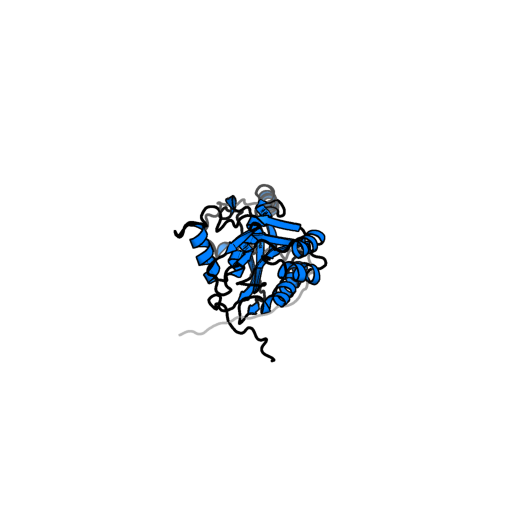CA . LYS A 1 274 ? -4.194 -22.352 -5.385 1.00 51.59 274 LYS A CA 1
ATOM 2130 C C . LYS A 1 274 ? -4.134 -23.843 -5.052 1.00 51.59 274 LYS A C 1
ATOM 2132 O O . LYS A 1 274 ? -4.497 -24.667 -5.886 1.00 51.59 274 LYS A O 1
ATOM 2137 N N . MET A 1 275 ? -3.613 -24.185 -3.876 1.00 52.34 275 MET A N 1
ATOM 2138 C CA . MET A 1 275 ? -3.745 -25.549 -3.378 1.00 52.34 275 MET A CA 1
ATOM 2139 C C . MET A 1 275 ? -5.230 -25.773 -3.104 1.00 52.34 275 MET A C 1
ATOM 2141 O O . MET A 1 275 ? -5.793 -25.099 -2.243 1.00 52.34 275 MET A O 1
ATOM 2145 N N . GLU A 1 276 ? -5.862 -26.666 -3.861 1.00 44.31 276 GLU A N 1
ATOM 2146 C CA . GLU A 1 276 ? -7.171 -27.210 -3.506 1.00 44.31 276 GLU A CA 1
ATOM 2147 C C . GLU A 1 276 ? -6.994 -27.910 -2.149 1.00 44.31 276 GLU A C 1
ATOM 2149 O O . GLU A 1 276 ? -6.254 -28.889 -2.041 1.00 44.31 276 GLU A O 1
ATOM 2154 N N . ARG A 1 277 ? -7.558 -27.324 -1.090 1.00 40.12 277 ARG A N 1
ATOM 2155 C CA . ARG A 1 277 ? -7.643 -27.922 0.245 1.00 40.12 277 ARG A CA 1
ATOM 2156 C C . ARG A 1 277 ? -9.090 -28.261 0.535 1.00 40.12 277 ARG A C 1
ATOM 2158 O O . ARG A 1 277 ? -9.945 -27.408 0.209 1.00 40.12 277 ARG A O 1
#

Radius of gyration: 27.8 Å; chains: 1; bounding box: 51×51×97 Å

pLDDT: mean 77.41, std 26.86, range [22.92, 98.88]

Sequence (277 aa):
MSKIAGLSARSGIKTGLIQNNFVFLRIYNICLELFPVRIIQIKFFRHKENIEEEFKKLVFKKQLVIKCLGVQKKSVYYFDFCGEINTEKVLELSKERALELGIKKVIVASETGLSALKAVEMLDGIEVIVVTSALGTKVEHTGMGDLLIGIPDEEIFKKVNKKCTVVRGTDPFHNINAPFHEMTNEKIIRAILHCISSGVSVCILGVLMATDNGVLKKGEEVIACGGSFLGLDTACVVRASNSVDIFTEEGLVIEEILCKPRNPKYEWPITQKKMER